Protein AF-A0A5C5RD48-F1 (afdb_monomer_lite)

Sequence (196 aa):
TRLTTNFANLARGESRQENLRNTLNMINNRFNSLANWDNPKGDRYTVEVEIISVDIDIKGDGRQFPMIEILQTIIIDHKTGKRIEGIVGNNFSSYVRDYDFSVLLLNHNRDRAEFSLPDQFGELHGKLFQYFLQSDLYRQNFSKAPVICLSVAGSRTYTRTDNEHPILGVEYQQGERSLTDQYFAKMGLEVRYFMP

pLDDT: mean 90.84, std 9.61, range [38.81, 97.94]

Radius of gyration: 19.31 Å; chains: 1; bounding box: 43×48×48 Å

Secondary structure (DSSP, 8-state):
-----HHHHHT-STTHHHHHHHHHHHHHHHHHHHS-TT-TTS-SEEEEEEEEEEEEESSSSS-EEEEEEEEEEEEEETTTTEEEEEEEEEEEEEHHHHHIIIIIHHHHHTT-SS--PPTTTTHHHHHHHHHHHHSHHHHHH-SS----------S---EEEEEEETTTEEEEE-SSPPHHHHHHHTTT----EEE-

Foldseek 3Di:
DQPAFPLVVCCDDPCSVVSVVVVQVVVQQVVLVLVPPPRVPSRQKGKDKDKDWDWDDPPPPPDTDTAKIKIWIWIQGNVVRDIHTGAIHERIDGPLVCCLPVPVLCVVCVPPPDRDHDPCRLLVSLVVLLCCCVDPVNVVPDPDDHDYDDDDDDPFDWAWDPDADSRQGTKTDGDDADPVQVNVVSNVDDDIDGHD

InterPro domains:
  IPR015004 MesX [PF08908] (1-196)

Organism: NCBI:txid2591848

Structure (mmCIF, N/CA/C/O backbone):
data_AF-A0A5C5RD48-F1
#
_entry.id   AF-A0A5C5RD48-F1
#
loop_
_atom_site.group_PDB
_atom_site.id
_atom_site.type_symbol
_atom_site.label_atom_id
_atom_site.label_alt_id
_atom_site.label_comp_id
_atom_site.label_asym_id
_atom_site.label_entity_id
_atom_site.label_seq_id
_atom_site.pdbx_PDB_ins_code
_atom_site.Cartn_x
_atom_site.Cartn_y
_atom_site.Cartn_z
_atom_site.occupancy
_atom_site.B_iso_or_equiv
_atom_site.auth_seq_id
_atom_site.auth_comp_id
_atom_site.auth_asym_id
_atom_site.auth_atom_id
_atom_site.pdbx_PDB_model_num
ATOM 1 N N . THR A 1 1 ? 19.409 -5.628 -0.128 1.00 38.81 1 THR A N 1
ATOM 2 C CA . THR A 1 1 ? 18.813 -5.183 1.152 1.00 38.81 1 THR A CA 1
ATOM 3 C C . THR A 1 1 ? 17.542 -4.413 0.840 1.00 38.81 1 THR A C 1
ATOM 5 O O . THR A 1 1 ? 17.641 -3.486 0.050 1.00 38.81 1 THR A O 1
ATOM 8 N N . ARG A 1 2 ? 16.361 -4.803 1.361 1.00 48.25 2 ARG A N 1
ATOM 9 C CA . ARG A 1 2 ? 15.081 -4.088 1.122 1.00 48.25 2 ARG A CA 1
ATOM 10 C C . ARG A 1 2 ? 15.190 -2.666 1.682 1.00 48.25 2 ARG A C 1
ATOM 12 O O . ARG A 1 2 ? 15.211 -2.508 2.896 1.00 48.25 2 ARG A O 1
ATOM 19 N N . LEU A 1 3 ? 15.357 -1.644 0.850 1.00 44.41 3 LEU A N 1
ATOM 20 C CA . LEU A 1 3 ? 15.573 -0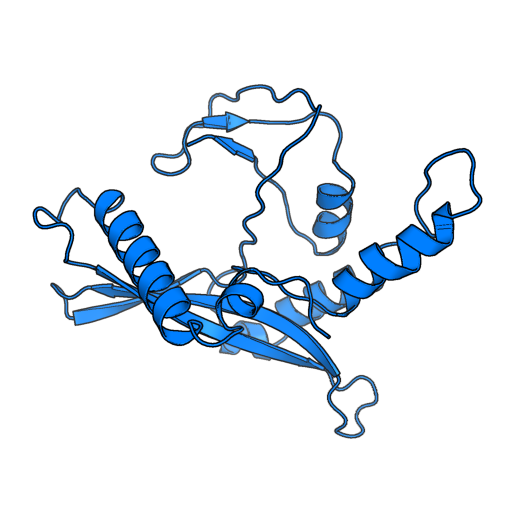.259 1.306 1.00 44.41 3 LEU A CA 1
ATOM 21 C C . LEU A 1 3 ? 14.262 0.540 1.462 1.00 44.41 3 LEU A C 1
ATOM 23 O O . LEU A 1 3 ? 14.283 1.621 2.043 1.00 44.41 3 LEU A O 1
ATOM 27 N N . THR A 1 4 ? 13.128 0.015 0.991 1.00 39.91 4 THR A N 1
ATOM 28 C CA . THR A 1 4 ? 12.022 0.850 0.483 1.00 39.91 4 THR A CA 1
ATOM 29 C C . THR A 1 4 ? 10.655 0.669 1.151 1.00 39.91 4 THR A C 1
ATOM 31 O O . THR A 1 4 ? 9.678 1.215 0.641 1.00 39.91 4 THR A O 1
ATOM 34 N N . THR A 1 5 ? 10.538 0.004 2.306 1.00 51.44 5 THR A N 1
ATOM 35 C CA . THR A 1 5 ? 9.286 0.052 3.091 1.00 51.44 5 THR A CA 1
ATOM 36 C C . THR A 1 5 ? 9.435 0.825 4.392 1.00 51.44 5 THR A C 1
ATOM 38 O O . THR A 1 5 ? 10.329 0.571 5.199 1.00 51.44 5 THR A O 1
ATOM 41 N N . ASN A 1 6 ? 8.512 1.764 4.619 1.00 61.16 6 ASN A N 1
ATOM 42 C CA . ASN A 1 6 ? 8.526 2.664 5.773 1.00 61.16 6 ASN A CA 1
ATOM 43 C C . ASN A 1 6 ? 8.518 1.885 7.099 1.00 61.16 6 ASN A C 1
ATOM 45 O O . ASN A 1 6 ? 9.311 2.192 7.986 1.00 61.16 6 ASN A O 1
ATOM 49 N N . PHE A 1 7 ? 7.731 0.807 7.210 1.00 70.38 7 PHE A N 1
ATOM 50 C CA . PHE A 1 7 ? 7.770 -0.063 8.398 1.00 70.38 7 PHE A CA 1
ATOM 51 C C . PHE A 1 7 ? 9.083 -0.837 8.555 1.00 70.38 7 PHE A C 1
ATOM 53 O O . PHE A 1 7 ? 9.569 -0.979 9.675 1.00 70.38 7 PHE A O 1
ATOM 60 N N . ALA A 1 8 ? 9.694 -1.309 7.463 1.00 68.06 8 ALA A N 1
ATOM 61 C CA . ALA A 1 8 ? 10.978 -2.004 7.552 1.00 68.06 8 ALA A CA 1
ATOM 62 C C . ALA A 1 8 ? 12.103 -1.063 8.004 1.00 68.06 8 ALA A C 1
ATOM 64 O O . ALA A 1 8 ? 13.034 -1.506 8.674 1.00 68.06 8 ALA A O 1
ATOM 65 N N . ASN A 1 9 ? 12.007 0.232 7.683 1.00 70.81 9 ASN A N 1
ATOM 66 C CA . ASN A 1 9 ? 12.922 1.250 8.195 1.00 70.81 9 ASN A CA 1
ATOM 67 C C . ASN A 1 9 ? 12.688 1.537 9.688 1.00 70.81 9 ASN A C 1
ATOM 69 O O . ASN A 1 9 ? 13.658 1.633 10.436 1.00 70.81 9 ASN A O 1
ATOM 73 N N . LEU A 1 10 ? 11.429 1.583 10.144 1.00 76.25 10 LEU A N 1
ATOM 74 C CA . LEU A 1 10 ? 11.088 1.741 11.568 1.00 76.25 10 LEU A CA 1
ATOM 75 C C . LEU A 1 10 ? 11.595 0.577 12.435 1.00 76.25 10 LEU A C 1
ATOM 77 O O . LEU A 1 10 ? 11.931 0.774 13.601 1.00 76.25 10 LEU A O 1
ATOM 81 N N . ALA A 1 11 ? 11.694 -0.621 11.856 1.00 76.00 11 ALA A N 1
ATOM 82 C CA . ALA A 1 11 ? 12.140 -1.835 12.532 1.00 76.00 11 ALA A CA 1
ATOM 83 C C . ALA A 1 11 ? 13.678 -1.997 12.621 1.00 76.00 11 ALA A C 1
ATOM 85 O O . ALA A 1 11 ? 14.161 -3.071 12.990 1.00 76.00 11 ALA A O 1
ATOM 86 N N . ARG A 1 12 ? 14.466 -0.960 12.300 1.00 79.94 12 ARG A N 1
ATOM 87 C CA . ARG A 1 12 ? 15.942 -0.989 12.343 1.00 79.94 12 ARG A CA 1
ATOM 88 C C . ARG A 1 12 ? 16.521 -0.262 13.553 1.00 79.94 12 ARG A C 1
ATOM 90 O O . ARG A 1 12 ? 15.895 0.615 14.136 1.00 79.94 12 ARG A O 1
ATOM 97 N N . GLY A 1 13 ? 17.763 -0.614 13.884 1.00 87.19 13 GLY A N 1
ATOM 98 C CA . GLY A 1 13 ? 18.527 0.019 14.959 1.00 87.19 13 GLY A CA 1
ATOM 99 C C . GLY A 1 13 ? 18.153 -0.477 16.356 1.00 87.19 13 GLY A C 1
ATOM 100 O O . GLY A 1 13 ? 17.402 -1.446 16.521 1.00 87.19 13 GLY A O 1
ATOM 101 N N . GLU A 1 14 ? 18.727 0.177 17.363 1.00 89.81 14 GLU A N 1
ATOM 102 C CA . GLU A 1 14 ? 18.539 -0.156 18.781 1.00 89.81 14 GLU A CA 1
ATOM 103 C C . GLU A 1 14 ? 17.131 0.224 19.271 1.00 89.81 14 GLU A C 1
ATOM 105 O O . GLU A 1 14 ? 16.492 -0.564 19.963 1.00 89.81 14 GLU A O 1
ATOM 110 N N . SER A 1 15 ? 16.576 1.348 18.799 1.00 90.44 15 SER A N 1
ATOM 111 C CA . SER A 1 15 ? 15.235 1.841 19.170 1.00 90.44 15 SER A CA 1
ATOM 112 C C . SER A 1 15 ? 14.072 1.215 18.383 1.00 90.44 15 SER A C 1
ATOM 114 O O . SER A 1 15 ? 12.936 1.677 18.484 1.00 90.44 15 SER A O 1
ATOM 116 N N . ARG A 1 16 ? 14.309 0.156 17.596 1.00 91.44 16 ARG A N 1
ATOM 117 C CA . ARG A 1 16 ? 13.302 -0.445 16.695 1.00 91.44 16 ARG A CA 1
ATOM 118 C C . ARG A 1 16 ? 11.970 -0.789 17.369 1.00 91.44 16 ARG A C 1
ATOM 120 O O . ARG A 1 16 ? 10.908 -0.574 16.796 1.00 91.44 16 ARG A O 1
ATOM 127 N N . GLN A 1 17 ? 12.014 -1.317 18.591 1.00 91.25 17 GLN A N 1
ATOM 128 C CA . GLN A 1 17 ? 10.808 -1.726 19.313 1.00 91.25 17 GLN A CA 1
ATOM 129 C C . GLN A 1 17 ? 9.977 -0.519 19.754 1.00 91.25 17 GLN A C 1
ATOM 131 O O . GLN A 1 17 ? 8.751 -0.543 19.656 1.00 91.25 17 GLN A O 1
ATOM 136 N N . GLU A 1 18 ? 10.640 0.535 20.224 1.00 93.25 18 GLU A N 1
ATOM 137 C CA . GLU A 1 18 ? 9.994 1.784 20.615 1.00 93.25 18 GLU A CA 1
ATOM 138 C C . GLU A 1 18 ? 9.400 2.500 19.396 1.00 93.25 18 GLU A C 1
ATOM 140 O O . GLU A 1 18 ? 8.233 2.881 19.424 1.00 93.25 18 GLU A O 1
ATOM 145 N N . ASN A 1 19 ? 10.140 2.566 18.285 1.00 91.25 19 ASN A N 1
ATOM 146 C CA . ASN A 1 19 ? 9.659 3.134 17.023 1.00 91.25 19 ASN A CA 1
ATOM 147 C C . ASN A 1 19 ? 8.377 2.448 16.532 1.00 91.25 19 ASN A C 1
ATOM 149 O O . ASN A 1 19 ? 7.413 3.118 16.149 1.00 91.25 19 ASN A O 1
ATOM 153 N N . LEU A 1 20 ? 8.343 1.112 16.572 1.00 90.69 20 LEU A N 1
ATOM 154 C CA . LEU A 1 20 ? 7.159 0.341 16.194 1.00 90.69 20 LEU A CA 1
ATOM 155 C C . LEU A 1 20 ? 5.986 0.598 17.148 1.00 90.69 20 LEU A C 1
ATOM 157 O O . LEU A 1 20 ? 4.882 0.868 16.678 1.00 90.69 20 LEU A O 1
ATOM 161 N N . ARG A 1 21 ? 6.212 0.588 18.469 1.00 92.88 21 ARG A N 1
ATOM 162 C CA . ARG A 1 21 ? 5.167 0.898 19.465 1.00 92.88 21 ARG A CA 1
ATOM 163 C C . ARG A 1 21 ? 4.586 2.294 19.267 1.00 92.88 21 ARG A C 1
ATOM 165 O O . ARG A 1 21 ? 3.368 2.445 19.233 1.00 92.88 21 ARG A O 1
ATOM 172 N N . ASN A 1 22 ? 5.440 3.294 19.078 1.00 94.06 22 ASN A N 1
ATOM 173 C CA . ASN A 1 22 ? 5.022 4.675 18.852 1.00 94.06 22 ASN A CA 1
ATOM 174 C C . ASN A 1 22 ? 4.210 4.808 17.560 1.00 94.06 22 ASN A C 1
ATOM 176 O O . ASN A 1 22 ? 3.178 5.475 17.549 1.00 94.06 22 ASN A O 1
ATOM 180 N N . THR A 1 23 ? 4.621 4.118 16.495 1.00 92.44 23 THR A N 1
ATOM 181 C CA . THR A 1 23 ? 3.894 4.114 15.217 1.00 92.44 23 THR A CA 1
ATOM 182 C C . THR A 1 23 ? 2.515 3.468 15.353 1.00 92.44 23 THR A C 1
ATOM 184 O O . THR A 1 23 ? 1.527 4.039 14.899 1.00 92.44 23 THR A O 1
ATOM 187 N N . LEU A 1 24 ? 2.416 2.311 16.015 1.00 93.62 24 LEU A N 1
ATOM 188 C CA . LEU A 1 24 ? 1.131 1.643 16.250 1.00 93.62 24 LEU A CA 1
ATOM 189 C C . LEU A 1 24 ? 0.210 2.485 17.145 1.00 93.62 24 LEU A C 1
ATOM 191 O O . LEU A 1 24 ? -0.974 2.624 16.847 1.00 93.62 24 LEU A O 1
ATOM 195 N N . ASN A 1 25 ? 0.753 3.128 18.183 1.00 95.69 25 ASN A N 1
ATOM 196 C CA . ASN A 1 25 ? 0.000 4.065 19.020 1.00 95.69 25 ASN A CA 1
ATOM 197 C C . ASN A 1 25 ? -0.502 5.271 18.216 1.00 95.69 25 ASN A C 1
ATOM 199 O O . ASN A 1 25 ? -1.657 5.661 18.356 1.00 95.69 25 ASN A O 1
ATOM 203 N N . MET A 1 26 ? 0.328 5.837 17.337 1.00 95.75 26 MET A N 1
ATOM 204 C CA . MET A 1 26 ? -0.079 6.923 16.445 1.00 95.75 26 MET A CA 1
ATOM 205 C C . MET A 1 26 ? -1.230 6.494 15.524 1.00 95.75 26 MET A C 1
ATOM 207 O O . MET A 1 26 ? -2.190 7.248 15.365 1.00 95.75 26 MET A O 1
ATOM 211 N N . ILE A 1 27 ? -1.166 5.286 14.953 1.00 95.12 27 ILE A N 1
ATOM 212 C CA . ILE A 1 27 ? -2.240 4.728 14.116 1.00 95.12 27 ILE A CA 1
ATOM 213 C C . ILE A 1 27 ? -3.529 4.573 14.932 1.00 95.12 27 ILE A C 1
ATOM 215 O O . ILE A 1 27 ? -4.577 5.044 14.490 1.00 95.12 27 ILE A O 1
ATOM 219 N N . ASN A 1 28 ? -3.454 3.989 16.132 1.00 96.44 28 ASN A N 1
ATOM 220 C CA . ASN A 1 28 ? -4.604 3.841 17.029 1.00 96.44 28 ASN A CA 1
ATOM 221 C C . ASN A 1 28 ? -5.237 5.194 17.357 1.00 96.44 28 ASN A C 1
ATOM 223 O O . ASN A 1 28 ? -6.442 5.374 17.181 1.00 96.44 28 ASN A O 1
ATOM 227 N N . ASN A 1 29 ? -4.427 6.165 17.776 1.00 96.94 29 ASN A N 1
ATOM 228 C CA . ASN A 1 29 ? -4.899 7.499 18.135 1.00 96.94 29 ASN A CA 1
ATOM 229 C C . ASN A 1 29 ? -5.564 8.190 16.940 1.00 96.94 29 ASN A C 1
ATOM 231 O O . ASN A 1 29 ? -6.651 8.754 17.071 1.00 96.94 29 ASN A O 1
ATOM 235 N N . ARG A 1 30 ? -4.949 8.111 15.750 1.00 95.62 30 ARG A N 1
ATOM 236 C CA . ARG A 1 30 ? -5.515 8.713 14.539 1.00 95.62 30 ARG A CA 1
ATOM 237 C C . ARG A 1 30 ? -6.824 8.042 14.136 1.00 95.62 30 ARG A C 1
ATOM 239 O O . ARG A 1 30 ? -7.773 8.750 13.818 1.00 95.62 30 ARG A O 1
ATOM 246 N N . PHE A 1 31 ? -6.899 6.713 14.179 1.00 96.00 31 PHE A N 1
ATOM 247 C CA . PHE A 1 31 ? -8.123 5.982 13.855 1.00 96.00 31 PHE A CA 1
ATOM 248 C C . PHE A 1 31 ? -9.268 6.360 14.801 1.00 96.00 31 PHE A C 1
ATOM 250 O O . PHE A 1 31 ? -10.351 6.711 14.342 1.00 96.00 31 PHE A O 1
ATOM 257 N N . ASN A 1 32 ? -9.018 6.369 16.112 1.00 97.25 32 ASN A N 1
ATOM 258 C CA . ASN A 1 32 ? -10.027 6.741 17.104 1.00 97.25 32 ASN A CA 1
ATOM 259 C C . ASN A 1 32 ? -10.482 8.201 16.968 1.00 97.25 32 ASN A C 1
ATOM 261 O O . ASN A 1 32 ? -11.667 8.482 17.127 1.00 97.25 32 ASN A O 1
ATOM 265 N N . SER A 1 33 ? -9.569 9.118 16.629 1.00 95.81 33 SER A N 1
ATOM 266 C CA . SER A 1 33 ? -9.906 10.522 16.363 1.0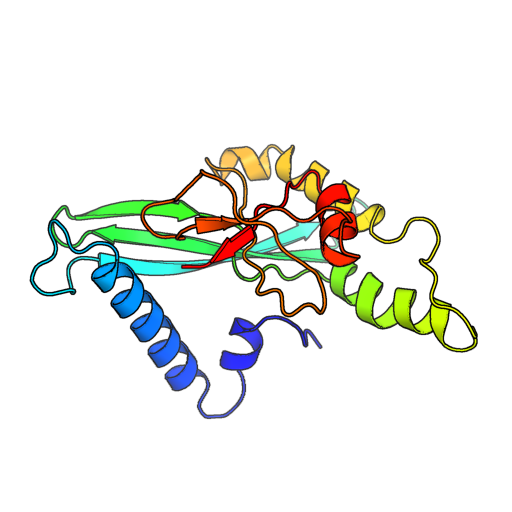0 95.81 33 SER A CA 1
ATOM 267 C C . SER A 1 33 ? -10.832 10.693 15.153 1.00 95.81 33 SER A C 1
ATOM 269 O O . SER A 1 33 ? -11.657 11.609 15.152 1.00 95.81 33 SER A O 1
ATOM 271 N N . LEU A 1 34 ? -10.692 9.841 14.132 1.00 95.12 34 LEU A N 1
ATOM 272 C CA . LEU A 1 34 ? -11.543 9.848 12.940 1.00 95.12 34 LEU A CA 1
ATOM 273 C C . LEU A 1 34 ? -12.889 9.149 13.198 1.00 95.12 34 LEU A C 1
ATOM 275 O O . LEU A 1 34 ? -13.929 9.644 12.776 1.00 95.12 34 LEU A O 1
ATOM 279 N N . ALA A 1 35 ? -12.890 8.036 13.934 1.00 94.44 35 ALA A N 1
ATOM 280 C CA . ALA A 1 35 ? -14.087 7.293 14.327 1.00 94.44 35 ALA A CA 1
ATOM 281 C C . ALA A 1 35 ? -14.664 7.818 15.657 1.00 94.44 35 ALA A C 1
ATOM 283 O O . ALA A 1 35 ? -14.712 7.094 16.651 1.00 94.44 35 ALA A O 1
ATOM 284 N N . ASN A 1 36 ? -15.054 9.096 15.690 1.00 92.12 36 ASN A N 1
ATOM 285 C CA . ASN A 1 36 ? -15.398 9.808 16.930 1.00 92.12 36 ASN A CA 1
ATOM 286 C C . ASN A 1 36 ? -16.889 9.765 17.325 1.00 92.12 36 ASN A C 1
ATOM 288 O O . ASN A 1 36 ? -17.207 9.978 18.495 1.00 92.12 36 ASN A O 1
ATOM 292 N N . TRP A 1 37 ? -17.798 9.452 16.394 1.00 92.25 37 TRP A N 1
ATOM 293 C CA . TRP A 1 37 ? -19.254 9.584 16.583 1.00 92.25 37 TRP A CA 1
ATOM 294 C C . TRP A 1 37 ? -19.826 8.717 17.716 1.00 92.25 37 TRP A C 1
ATOM 296 O O . TRP A 1 37 ? -20.871 9.038 18.278 1.00 92.25 37 TRP A O 1
ATOM 306 N N . ASP A 1 38 ? -19.154 7.621 18.070 1.00 92.56 38 ASP A N 1
ATOM 307 C CA . ASP A 1 38 ? -19.538 6.710 19.151 1.00 92.56 38 ASP A CA 1
ATOM 308 C C . ASP A 1 38 ? -18.356 6.318 20.056 1.00 92.56 38 ASP A C 1
ATOM 310 O O . ASP A 1 38 ? -18.349 5.243 20.674 1.00 92.56 38 ASP A O 1
ATOM 314 N N . ASN A 1 39 ? -17.368 7.215 20.139 1.00 95.88 39 ASN A N 1
ATOM 315 C CA . ASN A 1 39 ? -16.080 6.998 20.790 1.00 95.88 39 ASN A CA 1
ATOM 316 C C . ASN A 1 39 ? -15.631 8.224 21.617 1.00 95.88 39 ASN A C 1
ATOM 318 O O . ASN A 1 39 ? -14.610 8.845 21.319 1.00 95.88 39 ASN A O 1
ATOM 322 N N . PRO A 1 40 ? -16.372 8.597 22.677 1.00 94.12 40 PRO A N 1
ATOM 323 C CA . PRO A 1 40 ? -16.128 9.839 23.419 1.00 94.12 40 PRO A CA 1
ATOM 324 C C . PRO A 1 40 ? -14.769 9.891 24.136 1.00 94.12 40 PRO A C 1
ATOM 326 O O . PRO A 1 40 ? -14.282 10.975 24.437 1.00 94.12 40 PRO A O 1
ATOM 329 N N . LYS A 1 41 ? -14.165 8.735 24.431 1.00 95.19 41 LYS A N 1
ATOM 330 C CA . LYS A 1 41 ? -12.861 8.628 25.102 1.00 95.19 41 LYS A CA 1
ATOM 331 C C . LYS A 1 41 ? -11.685 8.481 24.133 1.00 95.19 41 LYS A C 1
ATOM 333 O O . LYS A 1 41 ? -10.542 8.591 24.561 1.00 95.19 41 LYS A O 1
ATOM 338 N N . GLY A 1 42 ? -11.950 8.238 22.848 1.00 95.81 42 GLY A N 1
ATOM 339 C CA . GLY A 1 42 ? -10.906 8.021 21.847 1.00 95.81 42 GLY A CA 1
ATOM 340 C C . GLY A 1 42 ? -10.105 6.726 22.038 1.00 95.81 42 GLY A C 1
ATOM 341 O O . GLY A 1 42 ? -8.993 6.635 21.528 1.00 95.81 42 GLY A O 1
ATOM 342 N N . ASP A 1 43 ? -10.639 5.742 22.762 1.00 95.75 43 ASP A N 1
ATOM 343 C CA . ASP A 1 43 ? -9.953 4.497 23.138 1.00 95.75 43 ASP A CA 1
ATOM 344 C C . ASP A 1 43 ? -10.719 3.222 22.731 1.00 95.75 43 ASP A C 1
ATOM 346 O O . ASP A 1 43 ? -10.292 2.109 23.041 1.00 95.75 43 ASP A O 1
ATOM 350 N N . ARG A 1 44 ? -11.842 3.354 22.012 1.00 97.06 44 ARG A N 1
ATOM 351 C CA . ARG A 1 44 ? -12.702 2.220 21.643 1.00 97.06 44 ARG A CA 1
ATOM 352 C C . ARG A 1 44 ? -12.046 1.226 20.689 1.00 97.06 44 ARG A C 1
ATOM 354 O O . ARG A 1 44 ? -12.364 0.039 20.753 1.00 97.06 44 ARG A O 1
ATOM 361 N N . TYR A 1 45 ? -11.201 1.699 19.780 1.00 97.62 45 TYR A N 1
ATOM 362 C CA . TYR A 1 45 ? -10.682 0.883 18.689 1.00 97.62 45 TYR A CA 1
ATOM 363 C C . TYR A 1 45 ? -9.179 0.633 18.820 1.00 97.62 45 TYR A C 1
ATOM 365 O O . TYR A 1 45 ? -8.408 1.522 19.181 1.00 97.62 45 TYR A O 1
ATOM 373 N N . THR A 1 46 ? -8.739 -0.564 18.447 1.00 97.56 46 THR A N 1
ATOM 374 C CA . THR A 1 46 ? -7.326 -0.859 18.172 1.00 97.56 46 THR A CA 1
ATOM 375 C C . THR A 1 46 ? -7.187 -1.316 16.731 1.00 97.56 46 THR A C 1
ATOM 377 O O . THR A 1 46 ? -7.961 -2.147 16.267 1.00 97.56 46 THR A O 1
ATOM 380 N N . VAL A 1 47 ? -6.212 -0.764 16.019 1.00 97.19 47 VAL A N 1
ATOM 381 C CA . VAL A 1 47 ? -5.844 -1.187 14.672 1.00 97.19 47 VAL A CA 1
ATOM 382 C C . VAL A 1 47 ? -4.647 -2.118 14.787 1.00 97.19 47 VAL A C 1
ATOM 384 O O . VAL A 1 47 ? -3.528 -1.699 15.082 1.00 97.19 47 VAL A O 1
ATOM 387 N N . GLU A 1 48 ? -4.894 -3.396 14.550 1.00 95.75 48 GLU A N 1
ATOM 388 C CA . GLU A 1 48 ? -3.852 -4.390 14.357 1.00 95.75 48 GLU A CA 1
ATOM 389 C C . GLU A 1 48 ? -3.375 -4.381 12.906 1.00 95.75 48 GLU A C 1
ATOM 391 O O . GLU A 1 48 ? -4.102 -4.004 11.981 1.00 95.75 48 GLU A O 1
ATOM 396 N N . VAL A 1 49 ? -2.122 -4.782 12.720 1.00 93.50 49 VAL A N 1
ATOM 397 C CA . VAL A 1 49 ? -1.445 -4.786 11.429 1.00 93.50 49 VAL A CA 1
ATOM 398 C C . VAL A 1 49 ? -0.746 -6.127 11.266 1.00 93.50 49 VAL A C 1
ATOM 400 O O . VAL A 1 49 ? 0.118 -6.476 12.069 1.00 93.50 49 VAL A O 1
ATOM 403 N N . GLU A 1 50 ? -1.096 -6.850 10.211 1.00 92.69 50 GLU A N 1
ATOM 404 C CA . GLU A 1 50 ? -0.478 -8.120 9.842 1.00 92.69 50 GLU A CA 1
ATOM 405 C C . GLU A 1 50 ? 0.375 -7.937 8.585 1.00 92.69 50 GLU A C 1
ATOM 407 O O . GLU A 1 50 ? -0.016 -7.236 7.648 1.00 92.69 50 GLU A O 1
ATOM 412 N N . ILE A 1 51 ? 1.563 -8.545 8.579 1.00 91.94 51 ILE A N 1
ATOM 413 C CA . ILE A 1 51 ? 2.429 -8.588 7.399 1.00 91.94 51 ILE A CA 1
ATOM 414 C C . ILE A 1 51 ? 2.021 -9.800 6.574 1.00 91.94 51 ILE A C 1
ATOM 416 O O . ILE A 1 51 ? 2.130 -10.934 7.033 1.00 91.94 51 ILE A O 1
ATOM 420 N N . ILE A 1 52 ? 1.598 -9.544 5.344 1.00 92.81 52 ILE A N 1
ATOM 421 C CA . ILE A 1 52 ? 1.309 -10.563 4.347 1.00 92.81 52 ILE A CA 1
ATOM 422 C C . ILE A 1 52 ? 2.494 -10.625 3.393 1.00 92.81 52 ILE A C 1
ATOM 424 O O . ILE A 1 52 ? 2.786 -9.651 2.694 1.00 92.81 52 ILE A O 1
ATOM 428 N N . SER A 1 53 ? 3.153 -11.778 3.351 1.00 93.00 53 SER A N 1
ATOM 429 C CA . SER A 1 53 ? 4.226 -12.078 2.405 1.00 93.00 53 SER A CA 1
ATOM 430 C C . SER A 1 53 ? 3.698 -13.024 1.336 1.00 93.00 53 SER A C 1
ATOM 432 O O . SER A 1 53 ? 3.078 -14.040 1.646 1.00 93.00 53 SER A O 1
ATOM 434 N N . VAL A 1 54 ? 3.926 -12.674 0.073 1.00 92.19 54 VAL A N 1
ATOM 435 C CA . VAL A 1 54 ? 3.522 -13.490 -1.070 1.00 92.19 54 VAL A CA 1
ATOM 436 C C . VAL A 1 54 ? 4.768 -13.907 -1.820 1.00 92.19 54 VAL A C 1
ATOM 438 O O . VAL A 1 54 ? 5.474 -13.073 -2.399 1.00 92.19 54 VAL A O 1
ATOM 441 N N . ASP A 1 55 ? 4.985 -15.212 -1.843 1.00 92.94 55 ASP A N 1
ATOM 442 C CA . ASP A 1 55 ? 6.067 -15.838 -2.577 1.00 92.94 55 ASP A CA 1
ATOM 443 C C . ASP A 1 55 ? 5.521 -16.527 -3.827 1.00 92.94 55 ASP A C 1
ATOM 445 O O . ASP A 1 55 ? 4.396 -17.031 -3.844 1.00 92.94 55 ASP A O 1
ATOM 449 N N . ILE A 1 56 ? 6.327 -16.553 -4.884 1.00 91.12 56 ILE A N 1
ATOM 450 C CA . ILE A 1 56 ? 6.004 -17.233 -6.136 1.00 91.12 56 ILE A CA 1
ATOM 451 C C . ILE A 1 56 ? 7.056 -18.292 -6.443 1.00 91.12 56 ILE A C 1
ATOM 453 O O . ILE A 1 56 ? 8.257 -18.030 -6.391 1.00 91.12 56 ILE A O 1
ATOM 457 N N . ASP A 1 57 ? 6.601 -19.489 -6.797 1.00 91.81 57 ASP A N 1
ATOM 458 C CA . ASP A 1 57 ? 7.447 -20.501 -7.419 1.00 91.81 57 ASP A CA 1
ATOM 459 C C . ASP A 1 57 ? 7.385 -20.325 -8.939 1.00 91.81 57 ASP A C 1
ATOM 461 O O . ASP A 1 57 ? 6.396 -20.656 -9.591 1.00 91.81 57 ASP A O 1
ATOM 465 N N . ILE A 1 58 ? 8.447 -19.746 -9.496 1.00 85.00 58 ILE A N 1
ATOM 466 C CA . ILE A 1 58 ? 8.517 -19.407 -10.923 1.00 85.00 58 ILE A CA 1
ATOM 467 C C . ILE A 1 58 ? 8.744 -20.661 -11.778 1.00 85.00 58 ILE A C 1
ATOM 469 O O . ILE A 1 58 ? 8.300 -20.712 -12.924 1.00 85.00 58 ILE A O 1
ATOM 473 N N . LYS A 1 59 ? 9.468 -21.657 -11.254 1.00 88.75 59 LYS A N 1
ATOM 474 C CA . LYS A 1 59 ? 9.890 -22.843 -12.018 1.00 88.75 59 LYS A CA 1
ATOM 475 C C . LYS A 1 59 ? 9.012 -24.066 -11.766 1.00 88.75 59 LYS A C 1
ATOM 477 O O . LYS A 1 59 ? 9.102 -25.020 -12.534 1.00 88.75 59 LYS A O 1
ATOM 482 N N . GLY A 1 60 ? 8.198 -24.049 -10.714 1.00 89.25 60 GLY A N 1
ATOM 483 C CA . GLY A 1 60 ? 7.480 -25.224 -10.226 1.00 89.25 60 GLY A CA 1
ATOM 484 C C . GLY A 1 60 ? 8.401 -26.240 -9.544 1.00 89.25 60 GLY A C 1
ATOM 485 O O . GLY A 1 60 ? 8.047 -27.413 -9.459 1.00 89.25 60 GLY A O 1
ATOM 486 N N . ASP A 1 61 ? 9.604 -25.827 -9.125 1.00 93.44 61 ASP A N 1
ATOM 487 C CA . ASP A 1 61 ? 10.613 -26.694 -8.499 1.00 93.44 61 ASP A CA 1
ATOM 488 C C . ASP A 1 61 ? 10.659 -26.555 -6.965 1.00 93.44 61 ASP A C 1
ATOM 490 O O . ASP A 1 61 ? 11.558 -27.086 -6.309 1.00 93.44 61 ASP A O 1
ATOM 494 N N . GLY A 1 62 ? 9.689 -25.843 -6.389 1.00 89.81 62 GLY A N 1
ATOM 495 C CA . GLY A 1 62 ? 9.569 -25.547 -4.966 1.00 89.81 62 GLY A CA 1
ATOM 496 C C . GLY A 1 62 ? 10.426 -24.370 -4.498 1.00 89.81 62 GLY A C 1
ATOM 497 O O . GLY A 1 62 ? 10.352 -24.001 -3.324 1.00 89.81 62 GLY A O 1
ATOM 498 N N . ARG A 1 63 ? 11.246 -23.756 -5.364 1.00 92.31 63 ARG A N 1
ATOM 499 C CA . ARG A 1 63 ? 12.066 -22.599 -4.980 1.00 92.31 63 ARG A CA 1
ATOM 500 C C . ARG A 1 63 ? 11.246 -21.321 -5.045 1.00 92.31 63 ARG A C 1
ATOM 502 O O . ARG A 1 63 ? 10.873 -20.838 -6.110 1.00 92.31 63 ARG A O 1
ATOM 509 N N . GLN A 1 64 ? 11.036 -20.742 -3.874 1.00 91.19 64 GLN A N 1
ATOM 510 C CA . GLN A 1 64 ? 10.236 -19.542 -3.700 1.00 91.19 64 GLN A CA 1
ATOM 511 C C . GLN A 1 64 ? 11.042 -18.269 -3.974 1.00 91.19 64 GLN A C 1
ATOM 513 O O . GLN A 1 64 ? 12.157 -18.086 -3.477 1.00 91.19 64 GLN A O 1
ATOM 518 N N . PHE A 1 65 ? 10.453 -17.372 -4.759 1.00 89.56 65 PHE A N 1
ATOM 519 C CA . PHE A 1 65 ? 10.901 -15.999 -4.938 1.00 89.56 65 PHE A CA 1
ATOM 520 C C . PHE A 1 65 ? 9.950 -15.053 -4.192 1.00 89.56 65 PHE A C 1
ATOM 522 O O . PHE A 1 65 ? 8.750 -15.079 -4.473 1.00 89.56 65 PHE A O 1
ATOM 529 N N . PRO A 1 66 ? 10.448 -14.189 -3.289 1.00 90.50 66 PRO A N 1
ATOM 530 C CA . PRO A 1 66 ? 9.593 -13.248 -2.585 1.00 90.50 66 PRO A CA 1
ATOM 531 C C . PRO A 1 66 ? 9.112 -12.159 -3.538 1.00 90.50 66 PRO A C 1
ATOM 533 O O . PRO A 1 66 ? 9.899 -11.354 -4.036 1.00 90.50 66 PRO A O 1
ATOM 536 N N . MET A 1 67 ? 7.811 -12.136 -3.810 1.00 90.75 67 MET A N 1
ATOM 537 C CA . MET A 1 67 ? 7.232 -11.271 -4.832 1.00 90.75 67 MET A CA 1
ATOM 538 C C . MET A 1 67 ? 6.800 -9.930 -4.241 1.00 90.75 67 MET A C 1
ATOM 540 O O . MET A 1 67 ? 7.332 -8.887 -4.633 1.00 90.75 67 MET A O 1
ATOM 544 N N . ILE A 1 68 ? 5.860 -9.958 -3.292 1.00 91.44 68 ILE A N 1
ATOM 545 C CA . ILE A 1 68 ? 5.316 -8.761 -2.644 1.00 91.44 68 ILE A CA 1
ATOM 546 C C . ILE A 1 68 ? 5.189 -8.952 -1.135 1.00 91.44 68 ILE A C 1
ATOM 548 O O . ILE A 1 68 ? 4.955 -10.056 -0.646 1.00 91.44 68 ILE A O 1
ATOM 552 N N . GLU A 1 69 ? 5.293 -7.844 -0.407 1.00 92.25 69 GLU A N 1
ATOM 553 C CA . GLU A 1 69 ? 4.847 -7.770 0.982 1.00 92.25 69 GLU A CA 1
ATOM 554 C C . GLU A 1 69 ? 3.918 -6.586 1.162 1.00 92.25 69 GLU A C 1
ATOM 556 O O . GLU A 1 69 ? 4.202 -5.478 0.698 1.00 92.25 69 GLU A O 1
ATOM 561 N N . ILE A 1 70 ? 2.813 -6.826 1.849 1.00 91.81 70 ILE A N 1
ATOM 562 C CA . ILE A 1 70 ? 1.774 -5.836 2.101 1.00 91.81 70 ILE A CA 1
ATOM 563 C C . ILE A 1 70 ? 1.299 -5.951 3.538 1.00 91.81 70 ILE A C 1
ATOM 565 O O . ILE A 1 70 ? 1.465 -6.980 4.187 1.00 91.81 70 ILE A O 1
ATOM 569 N N . LEU A 1 71 ? 0.697 -4.883 4.036 1.00 92.69 71 LEU A N 1
ATOM 570 C CA . LEU A 1 71 ? 0.055 -4.875 5.335 1.00 92.69 71 LEU A CA 1
ATOM 571 C C . LEU A 1 71 ? -1.455 -5.039 5.172 1.00 92.69 71 LEU A C 1
ATOM 573 O O . LEU A 1 71 ? -2.080 -4.363 4.344 1.00 92.69 71 LEU A O 1
ATOM 577 N N . GLN A 1 72 ? -2.028 -5.909 5.996 1.00 94.00 72 GLN A N 1
ATOM 578 C CA . GLN A 1 72 ? -3.463 -6.004 6.230 1.00 94.00 72 GLN A CA 1
ATOM 579 C C . GLN A 1 72 ? -3.781 -5.368 7.578 1.00 94.00 72 GLN A C 1
ATOM 581 O O . GLN A 1 72 ? -3.122 -5.652 8.577 1.00 94.00 72 GLN A O 1
ATOM 586 N N . THR A 1 73 ? -4.778 -4.489 7.608 1.00 95.00 73 THR A N 1
ATOM 587 C CA . THR A 1 73 ? -5.277 -3.935 8.869 1.00 95.00 73 THR A CA 1
ATOM 588 C C . THR A 1 73 ? -6.451 -4.741 9.394 1.00 95.00 73 THR A C 1
ATOM 590 O O . THR A 1 73 ? -7.247 -5.285 8.625 1.00 95.00 73 THR A O 1
ATOM 593 N N . ILE A 1 74 ? -6.585 -4.788 10.714 1.00 95.88 74 ILE A N 1
ATOM 594 C CA . ILE A 1 74 ? -7.719 -5.396 11.402 1.00 95.88 74 ILE A CA 1
ATOM 595 C C . ILE A 1 74 ? -8.140 -4.461 12.530 1.00 95.88 74 ILE A C 1
ATOM 597 O O . ILE A 1 74 ? -7.305 -3.968 13.281 1.00 95.88 74 ILE A O 1
ATOM 601 N N . ILE A 1 75 ? -9.436 -4.188 12.640 1.00 97.12 75 ILE A N 1
ATOM 602 C CA . ILE A 1 75 ? -9.976 -3.267 13.640 1.00 97.12 75 ILE A CA 1
ATOM 603 C C . ILE A 1 75 ? -10.607 -4.087 14.761 1.00 97.12 75 ILE A C 1
ATOM 605 O O . ILE A 1 75 ? -11.541 -4.856 14.532 1.00 97.12 75 ILE A O 1
ATOM 609 N N . ILE A 1 76 ? -10.107 -3.906 15.975 1.00 97.94 76 ILE A N 1
ATOM 610 C CA . ILE A 1 76 ? -10.673 -4.466 17.199 1.00 97.94 76 ILE A CA 1
ATOM 611 C C . ILE A 1 76 ? -11.585 -3.415 17.811 1.00 97.94 76 ILE A C 1
ATOM 613 O O . ILE A 1 76 ? -11.124 -2.332 18.169 1.00 97.94 76 ILE A O 1
ATOM 617 N N . ASP A 1 77 ? -12.874 -3.721 17.916 1.00 97.62 77 ASP A N 1
ATOM 618 C CA . ASP A 1 77 ? -13.847 -2.892 18.625 1.00 97.62 77 ASP A CA 1
ATOM 619 C C . ASP A 1 77 ? -14.012 -3.409 20.056 1.00 97.62 77 ASP A C 1
ATOM 621 O O . ASP A 1 77 ? -14.712 -4.397 20.295 1.00 97.62 77 ASP A O 1
ATOM 625 N N . HIS A 1 78 ? -13.410 -2.713 21.021 1.00 96.88 78 HIS A N 1
ATOM 626 C CA . HIS A 1 78 ? -13.436 -3.104 22.436 1.00 96.88 78 HIS A CA 1
ATOM 627 C C . HIS A 1 78 ? -14.824 -3.010 23.068 1.00 96.88 78 HIS A C 1
ATOM 629 O O . HIS A 1 78 ? -15.084 -3.649 24.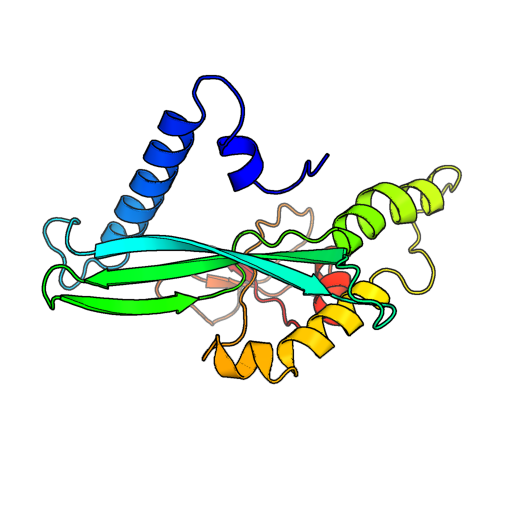084 1.00 96.88 78 HIS A O 1
ATOM 635 N N . LYS A 1 79 ? -15.746 -2.246 22.471 1.00 96.00 79 LYS A N 1
ATOM 636 C CA . LYS A 1 79 ? -17.115 -2.114 22.983 1.00 96.00 79 LYS A CA 1
ATOM 637 C C . LYS A 1 79 ? -17.980 -3.311 22.607 1.00 96.00 79 LYS A C 1
ATOM 639 O O . LYS A 1 79 ? -18.833 -3.716 23.390 1.00 96.00 79 LYS A O 1
ATOM 644 N N . THR A 1 80 ? -17.805 -3.839 21.396 1.00 96.50 80 THR A N 1
ATOM 645 C CA . THR A 1 80 ? -18.619 -4.954 20.883 1.00 96.50 80 THR A CA 1
ATOM 646 C C . THR A 1 80 ? -17.892 -6.296 20.900 1.00 96.50 80 THR A C 1
ATOM 648 O O . THR A 1 80 ? -18.523 -7.324 20.666 1.00 96.50 80 THR A O 1
ATOM 651 N N . GLY A 1 81 ? -16.582 -6.302 21.165 1.00 96.25 81 GLY A N 1
ATOM 652 C CA . GLY A 1 81 ? -15.727 -7.489 21.113 1.00 96.25 81 GLY A CA 1
ATOM 653 C C . GLY A 1 81 ? -15.479 -8.007 19.693 1.00 96.25 81 GLY A C 1
ATOM 654 O O . GLY A 1 81 ? -15.012 -9.132 19.525 1.00 96.25 81 GLY A O 1
ATOM 655 N N . LYS A 1 82 ? -15.821 -7.230 18.658 1.00 97.50 82 LYS A N 1
ATOM 656 C CA . LYS A 1 82 ? -15.712 -7.661 17.260 1.00 97.50 82 LYS A CA 1
ATOM 657 C C . LYS A 1 82 ? -14.312 -7.416 16.702 1.00 97.50 82 LYS A C 1
ATOM 659 O O . LYS A 1 82 ? -13.719 -6.362 16.923 1.00 97.50 82 LYS A O 1
ATOM 664 N N . ARG A 1 83 ? -13.846 -8.371 15.894 1.00 97.00 83 ARG A N 1
ATOM 665 C CA . ARG A 1 83 ? -12.683 -8.249 15.005 1.00 97.00 83 ARG A CA 1
ATOM 666 C C . ARG A 1 83 ? -13.199 -7.981 13.593 1.00 97.00 83 ARG A C 1
ATOM 668 O O . ARG A 1 83 ? -13.917 -8.806 13.035 1.00 97.00 83 ARG A O 1
ATOM 675 N N . ILE A 1 84 ? -12.893 -6.811 13.049 1.00 95.38 84 ILE A N 1
ATOM 676 C CA . ILE A 1 84 ? -13.403 -6.337 11.761 1.00 95.38 84 ILE A CA 1
ATOM 677 C C . ILE A 1 84 ? -12.249 -6.337 10.764 1.00 95.38 84 ILE A C 1
ATOM 679 O O . ILE A 1 84 ? -11.229 -5.685 10.987 1.00 95.38 84 ILE A O 1
ATOM 683 N N . GLU A 1 85 ? -12.413 -7.055 9.655 1.00 93.56 85 GLU A N 1
ATOM 684 C CA . GLU A 1 85 ? -11.419 -7.082 8.583 1.00 93.56 85 GLU A CA 1
ATOM 685 C C . GLU A 1 85 ? -11.265 -5.679 7.975 1.00 93.56 85 GLU A C 1
ATOM 687 O O . GLU A 1 85 ? -12.236 -5.078 7.494 1.00 93.56 85 GLU A O 1
ATOM 692 N N . GLY A 1 86 ? -10.046 -5.142 8.018 1.00 91.69 86 GLY A N 1
ATOM 693 C CA . GLY A 1 86 ? -9.692 -3.849 7.447 1.00 91.69 86 GLY A CA 1
ATOM 694 C C . GLY A 1 86 ? -9.417 -3.941 5.949 1.00 91.69 86 GLY A C 1
ATOM 695 O O . GLY A 1 86 ? -10.120 -4.644 5.223 1.00 91.69 86 GLY A O 1
ATOM 696 N N . ILE A 1 87 ? -8.444 -3.168 5.468 1.00 90.31 87 ILE A N 1
ATOM 697 C CA . ILE A 1 87 ? -8.039 -3.138 4.057 1.00 90.31 87 ILE A CA 1
ATOM 698 C C . ILE A 1 87 ? -6.628 -3.720 3.937 1.00 90.31 87 ILE A C 1
ATOM 700 O O . ILE A 1 87 ? -5.755 -3.443 4.764 1.00 90.31 87 ILE A O 1
ATOM 704 N N . VAL A 1 88 ? -6.412 -4.511 2.889 1.00 93.06 88 VAL A N 1
ATOM 705 C CA . VAL A 1 88 ? -5.110 -5.068 2.510 1.00 93.06 88 VAL A CA 1
ATOM 706 C C . VAL A 1 88 ? -4.430 -4.188 1.454 1.00 93.06 88 VAL A C 1
ATOM 708 O O . VAL A 1 88 ? -5.103 -3.498 0.694 1.00 93.06 88 VAL A O 1
ATOM 711 N N . GLY A 1 89 ? -3.097 -4.194 1.391 1.00 89.62 89 GLY A N 1
ATOM 712 C CA . GLY A 1 89 ? -2.326 -3.464 0.367 1.00 89.62 89 GLY A CA 1
ATOM 713 C C . GLY A 1 89 ? -1.543 -2.258 0.891 1.00 89.62 89 GLY A C 1
ATOM 714 O O . GLY A 1 89 ? -0.761 -1.658 0.152 1.00 89.62 89 GLY A O 1
ATOM 715 N N . ASN A 1 90 ? -1.683 -1.934 2.178 1.00 86.56 90 ASN A N 1
ATOM 716 C CA . ASN A 1 90 ? -0.920 -0.864 2.813 1.00 86.56 90 ASN A CA 1
ATOM 717 C C . ASN A 1 90 ? 0.586 -1.179 2.801 1.00 86.56 90 ASN A C 1
ATOM 719 O O . ASN A 1 90 ? 0.983 -2.337 2.907 1.00 86.56 90 ASN A O 1
ATOM 723 N N . ASN A 1 91 ? 1.431 -0.143 2.715 1.00 85.62 91 ASN A N 1
ATOM 724 C CA . ASN A 1 91 ? 2.899 -0.266 2.733 1.00 85.62 91 ASN A CA 1
ATOM 725 C C . ASN A 1 91 ? 3.437 -1.313 1.728 1.00 85.62 91 ASN A C 1
ATOM 727 O O . ASN A 1 91 ? 4.194 -2.217 2.079 1.00 85.62 91 ASN A O 1
ATOM 731 N N . PHE A 1 92 ? 3.012 -1.166 0.473 1.00 89.50 92 PHE A N 1
ATOM 732 C CA . PHE A 1 92 ? 3.308 -2.078 -0.626 1.00 89.50 92 PHE A CA 1
ATOM 733 C C . PHE A 1 92 ? 4.812 -2.168 -0.954 1.00 89.50 92 PHE A C 1
ATOM 735 O O . PHE A 1 92 ? 5.421 -1.227 -1.478 1.00 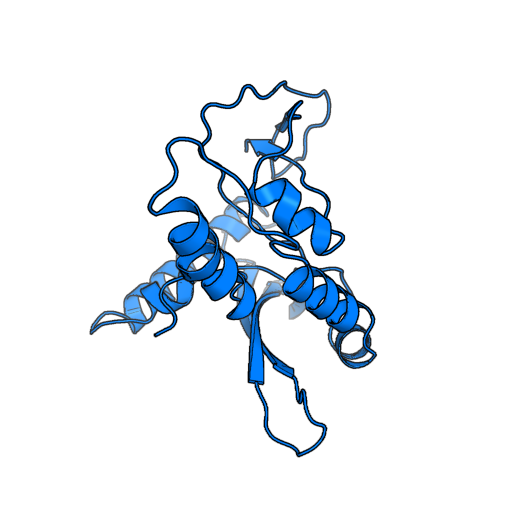89.50 92 PHE A O 1
ATOM 742 N N . SER A 1 93 ? 5.399 -3.331 -0.676 1.00 88.44 93 SER A N 1
ATOM 743 C CA . SER A 1 93 ? 6.770 -3.727 -1.011 1.00 88.44 93 SER A CA 1
ATOM 744 C C . SER A 1 93 ? 6.775 -4.673 -2.204 1.00 88.44 93 SER A C 1
ATOM 746 O O . SER A 1 93 ? 5.962 -5.593 -2.252 1.00 88.44 93 SER A O 1
ATOM 748 N N . SER A 1 94 ? 7.714 -4.508 -3.136 1.00 91.19 94 SER A N 1
ATOM 749 C CA . SER A 1 94 ? 7.880 -5.443 -4.252 1.00 91.19 94 SER A CA 1
ATOM 750 C C . SER A 1 94 ? 9.309 -5.423 -4.777 1.00 91.19 94 SER A C 1
ATOM 752 O O . SER A 1 94 ? 9.828 -4.362 -5.127 1.00 91.19 94 SER A O 1
ATOM 754 N N . TYR A 1 95 ? 9.922 -6.604 -4.892 1.00 88.75 95 TYR A N 1
ATOM 755 C CA . TYR A 1 95 ? 11.270 -6.740 -5.455 1.00 88.75 95 TYR A CA 1
ATOM 756 C C . TYR A 1 95 ? 11.317 -6.349 -6.928 1.00 88.75 95 TYR A C 1
ATOM 758 O O . TYR A 1 95 ? 12.287 -5.740 -7.373 1.00 88.75 95 TYR A O 1
ATOM 766 N N . VAL A 1 96 ? 10.263 -6.681 -7.678 1.00 93.38 96 VAL A N 1
ATOM 767 C CA . VAL A 1 96 ? 10.174 -6.338 -9.100 1.00 93.38 96 VAL A CA 1
ATOM 768 C C . VAL A 1 96 ? 10.030 -4.825 -9.259 1.00 93.38 96 VAL A C 1
ATOM 770 O O . VAL A 1 96 ? 10.715 -4.237 -10.089 1.00 93.38 96 VAL A O 1
ATOM 773 N N . ARG A 1 97 ? 9.236 -4.167 -8.397 1.00 93.75 97 ARG A N 1
ATOM 774 C CA . ARG A 1 97 ? 9.142 -2.697 -8.381 1.00 93.75 97 ARG A CA 1
ATOM 775 C C . ARG A 1 97 ? 10.478 -2.043 -8.072 1.00 93.75 97 ARG A C 1
ATOM 777 O O . ARG A 1 97 ? 10.876 -1.109 -8.763 1.00 93.75 97 ARG A O 1
ATOM 784 N N . ASP A 1 98 ? 11.151 -2.511 -7.025 1.00 91.88 98 ASP A N 1
ATOM 785 C CA . ASP A 1 98 ? 12.436 -1.950 -6.621 1.00 91.88 98 ASP A CA 1
ATOM 786 C C . ASP A 1 98 ? 13.467 -2.091 -7.746 1.00 91.88 98 ASP A C 1
ATOM 788 O O . ASP A 1 98 ? 14.180 -1.130 -8.034 1.00 91.88 98 ASP A O 1
ATOM 792 N N . TYR A 1 99 ? 13.510 -3.248 -8.415 1.00 93.75 99 TYR A N 1
ATOM 793 C CA . TYR A 1 99 ? 14.366 -3.468 -9.579 1.00 93.75 99 TYR A CA 1
ATOM 794 C C . TYR A 1 99 ? 14.023 -2.519 -10.732 1.00 93.75 99 TYR A C 1
ATOM 796 O O . TYR A 1 99 ? 14.918 -1.844 -11.247 1.00 93.75 99 TYR A O 1
ATOM 804 N N . ASP A 1 100 ? 12.742 -2.428 -11.099 1.00 95.69 100 ASP A N 1
ATOM 805 C CA . ASP A 1 100 ? 12.278 -1.568 -12.185 1.00 95.69 100 ASP A CA 1
ATOM 806 C C . ASP A 1 100 ? 12.742 -0.122 -11.960 1.00 95.69 100 ASP A C 1
ATOM 808 O O . ASP A 1 100 ? 13.428 0.455 -12.803 1.00 95.69 100 ASP A O 1
ATOM 812 N N . PHE A 1 101 ? 12.443 0.462 -10.800 1.00 93.31 101 PHE A N 1
ATOM 813 C CA . PHE A 1 101 ? 12.752 1.871 -10.543 1.00 93.31 101 PHE A CA 1
ATOM 814 C C . PHE A 1 101 ? 14.225 2.133 -10.219 1.00 93.31 101 PHE A C 1
ATOM 816 O O . PHE A 1 101 ? 14.786 3.123 -10.687 1.00 93.31 101 PHE A O 1
ATOM 823 N N . SER A 1 102 ? 14.856 1.280 -9.410 1.00 93.12 102 SER A N 1
ATOM 824 C CA . SER A 1 102 ? 16.187 1.570 -8.852 1.00 93.12 102 SER A CA 1
ATOM 825 C C . SER A 1 102 ? 17.331 1.052 -9.718 1.00 93.12 102 SER A C 1
ATOM 827 O O . SER A 1 102 ? 18.464 1.501 -9.557 1.00 93.12 102 SER A O 1
ATOM 829 N N . VAL A 1 103 ? 17.058 0.106 -10.621 1.00 95.12 103 VAL A N 1
ATOM 830 C CA . VAL A 1 103 ? 18.072 -0.498 -11.494 1.00 95.12 103 VAL A CA 1
ATOM 831 C C . VAL A 1 103 ? 17.732 -0.254 -12.956 1.00 95.12 103 VAL A C 1
ATOM 833 O O . VAL A 1 103 ? 18.508 0.400 -13.648 1.00 95.12 103 VAL A O 1
ATOM 836 N N . LEU A 1 104 ? 16.590 -0.752 -13.437 1.00 95.94 104 LEU A N 1
ATOM 837 C CA . LEU A 1 104 ? 16.272 -0.745 -14.867 1.00 95.94 104 LEU A CA 1
ATOM 838 C C . LEU A 1 104 ? 16.084 0.681 -15.402 1.00 95.94 104 LEU A C 1
ATOM 840 O O . LEU A 1 104 ? 16.756 1.071 -16.355 1.00 95.94 104 LEU A O 1
ATOM 844 N N . LEU A 1 105 ? 15.224 1.477 -14.762 1.00 95.94 105 LEU A N 1
ATOM 845 C CA . LEU A 1 105 ? 14.952 2.859 -15.163 1.00 95.94 105 LEU A CA 1
ATOM 846 C C . LEU A 1 105 ? 16.198 3.743 -15.048 1.00 95.94 105 LEU A C 1
ATOM 848 O O . LEU A 1 105 ? 16.473 4.545 -15.943 1.00 95.94 105 LEU A O 1
ATOM 852 N N . LEU A 1 106 ? 16.953 3.579 -13.958 1.00 94.31 106 LEU A N 1
ATOM 853 C CA . LEU A 1 106 ? 18.180 4.332 -13.712 1.00 94.31 106 LEU A CA 1
ATOM 854 C C . LEU A 1 106 ? 19.248 4.016 -14.765 1.00 94.31 106 LEU A C 1
ATOM 856 O O . LEU A 1 106 ? 19.829 4.931 -15.342 1.00 94.31 106 LEU A O 1
ATOM 860 N N . ASN A 1 107 ? 19.491 2.733 -15.044 1.00 95.69 107 ASN A N 1
ATOM 861 C CA . ASN A 1 107 ? 20.486 2.319 -16.033 1.00 95.69 107 ASN A CA 1
ATOM 862 C C . ASN A 1 107 ? 20.085 2.730 -17.453 1.00 95.69 107 ASN A C 1
ATOM 864 O O . ASN A 1 107 ? 20.944 3.166 -18.212 1.00 95.69 107 ASN A O 1
ATOM 868 N N . HIS A 1 108 ? 18.797 2.646 -17.803 1.00 96.00 108 HIS A N 1
ATOM 869 C CA . HIS A 1 108 ? 18.297 3.062 -19.118 1.00 96.00 108 HIS A CA 1
ATOM 870 C C . HIS A 1 108 ? 18.571 4.539 -19.417 1.00 96.00 108 HIS A C 1
ATOM 872 O O . HIS A 1 108 ? 18.867 4.884 -20.560 1.00 96.00 108 HIS A O 1
ATOM 878 N N . ASN A 1 109 ? 18.498 5.399 -18.398 1.00 96.69 109 ASN A N 1
ATOM 879 C CA . ASN A 1 109 ? 18.643 6.847 -18.544 1.00 96.69 109 ASN A CA 1
ATOM 880 C C . ASN A 1 109 ? 20.048 7.388 -18.218 1.00 96.69 109 ASN A C 1
ATOM 882 O O . ASN A 1 109 ? 20.271 8.577 -18.417 1.00 96.69 109 ASN A O 1
ATOM 886 N N . ARG A 1 110 ? 20.993 6.562 -17.739 1.00 93.75 110 ARG A N 1
ATOM 887 C CA . ARG A 1 110 ? 22.299 7.021 -17.215 1.00 93.75 110 ARG A CA 1
ATOM 888 C C . ARG A 1 110 ? 23.083 7.919 -18.182 1.00 93.75 110 ARG A C 1
ATOM 890 O O . ARG A 1 110 ? 23.644 8.912 -17.738 1.00 93.75 110 ARG A O 1
ATOM 897 N N . ASP A 1 111 ? 23.084 7.584 -19.469 1.00 93.00 111 ASP A N 1
ATOM 898 C CA . ASP A 1 111 ? 23.868 8.286 -20.497 1.00 93.00 111 ASP A CA 1
ATOM 899 C C . ASP A 1 111 ? 22.979 8.958 -21.561 1.00 93.00 111 ASP A C 1
ATOM 901 O O . ASP A 1 111 ? 23.418 9.239 -22.677 1.00 93.00 111 ASP A O 1
ATOM 905 N N . ARG A 1 112 ? 21.698 9.194 -21.244 1.00 95.06 112 ARG A N 1
ATOM 906 C CA . ARG A 1 112 ? 20.741 9.836 -22.157 1.00 95.06 112 ARG A CA 1
ATOM 907 C C . ARG A 1 112 ? 20.553 11.305 -21.796 1.00 95.06 112 ARG A C 1
ATOM 909 O O . ARG A 1 112 ? 20.419 11.650 -20.628 1.00 95.06 112 ARG A O 1
ATOM 916 N N . ALA A 1 113 ? 20.486 12.158 -22.817 1.00 93.38 113 ALA A N 1
ATOM 917 C CA . ALA A 1 113 ? 20.194 13.582 -22.637 1.00 93.38 113 ALA A CA 1
ATOM 918 C C . ALA A 1 113 ? 18.732 13.833 -22.230 1.00 93.38 113 ALA A C 1
ATOM 920 O O . ALA A 1 113 ? 18.444 14.774 -21.494 1.00 93.38 113 ALA A O 1
ATOM 921 N N . GLU A 1 114 ? 17.818 12.978 -22.692 1.00 95.25 114 GLU A N 1
ATOM 922 C CA . GLU A 1 114 ? 16.388 13.080 -22.425 1.00 95.25 114 GLU A CA 1
ATOM 923 C C . GLU A 1 114 ? 15.879 11.850 -21.676 1.00 95.25 114 GLU A C 1
ATOM 925 O O . GLU A 1 114 ? 16.271 10.710 -21.953 1.00 95.25 114 GLU A O 1
ATOM 930 N N . PHE A 1 115 ? 14.969 12.095 -20.733 1.00 93.69 115 PHE A N 1
ATOM 931 C CA . PHE A 1 115 ? 14.309 11.037 -19.987 1.00 93.69 115 PHE A CA 1
ATOM 932 C C . PHE A 1 115 ? 13.404 10.213 -20.907 1.00 93.69 115 PHE A C 1
ATOM 934 O O . PHE A 1 115 ? 12.562 10.749 -21.625 1.00 93.69 115 PHE A O 1
ATOM 941 N N . SER A 1 116 ? 13.529 8.891 -20.832 1.00 95.06 116 SER A N 1
ATOM 942 C CA . SER A 1 116 ? 12.642 7.952 -21.518 1.00 95.06 116 SER A CA 1
ATOM 943 C C . SER A 1 116 ? 12.402 6.708 -20.667 1.00 95.06 116 SER A C 1
ATOM 945 O O . SER A 1 116 ? 13.157 6.402 -19.739 1.00 95.06 116 SER A O 1
ATOM 947 N N . LEU A 1 117 ? 11.329 5.981 -20.976 1.00 95.25 117 LEU A N 1
ATOM 948 C CA . LEU A 1 117 ? 11.020 4.726 -20.301 1.00 95.25 117 LEU A CA 1
ATOM 949 C C . LEU A 1 117 ? 11.684 3.546 -21.021 1.00 95.25 117 LEU A C 1
ATOM 951 O O . LEU A 1 117 ? 11.712 3.538 -22.252 1.00 95.25 117 LEU A O 1
ATOM 955 N N . PRO A 1 118 ? 12.195 2.549 -20.276 1.00 95.25 118 PRO A N 1
ATOM 956 C CA . PRO A 1 118 ? 12.550 1.256 -20.841 1.00 95.25 118 PRO A CA 1
ATOM 957 C C . PRO A 1 118 ? 11.345 0.607 -21.526 1.00 95.25 118 PRO A C 1
ATOM 959 O O . PRO A 1 118 ? 10.205 0.755 -21.069 1.00 95.25 118 PRO A O 1
ATOM 962 N N . ASP A 1 119 ? 11.605 -0.183 -22.565 1.00 93.50 119 ASP A N 1
ATOM 963 C CA . ASP A 1 119 ? 10.573 -1.030 -23.156 1.00 93.50 119 ASP A CA 1
ATOM 964 C C . ASP A 1 119 ? 9.974 -1.945 -22.079 1.00 93.50 119 ASP A C 1
ATOM 966 O O . ASP A 1 119 ? 10.680 -2.471 -21.216 1.00 93.50 119 ASP A O 1
ATOM 970 N N . GLN A 1 120 ? 8.650 -2.114 -22.107 1.00 93.50 120 GLN A N 1
ATOM 971 C CA . GLN A 1 120 ? 7.904 -2.966 -21.170 1.00 93.50 120 GLN A CA 1
ATOM 972 C C . GLN A 1 120 ? 8.041 -2.586 -19.680 1.00 93.50 120 GLN A C 1
ATOM 974 O O . GLN A 1 120 ? 7.693 -3.386 -18.808 1.00 93.50 120 GLN A O 1
ATOM 979 N N . PHE A 1 121 ? 8.469 -1.359 -19.354 1.00 97.00 121 PHE A N 1
ATOM 980 C CA . PHE A 1 121 ? 8.620 -0.895 -17.969 1.00 97.00 121 PHE A CA 1
ATOM 981 C C . PHE A 1 121 ? 7.365 -1.172 -17.120 1.00 97.00 121 PHE A C 1
ATOM 983 O O . PHE A 1 121 ? 6.272 -0.709 -17.458 1.00 97.00 121 PHE A O 1
ATOM 990 N N . GLY A 1 122 ? 7.499 -1.959 -16.047 1.00 96.62 122 GLY A N 1
ATOM 991 C CA . GLY A 1 122 ? 6.399 -2.348 -15.154 1.00 96.62 122 GLY A CA 1
ATOM 992 C C . GLY A 1 122 ? 5.462 -3.454 -15.649 1.00 96.62 122 GLY A C 1
ATOM 993 O O . GLY A 1 122 ? 4.548 -3.833 -14.918 1.00 96.62 122 GLY A O 1
ATOM 994 N N . GLU A 1 123 ? 5.642 -4.005 -16.853 1.00 97.31 123 GLU A N 1
ATOM 995 C CA . GLU A 1 123 ? 4.730 -5.034 -17.379 1.00 97.31 123 GLU A CA 1
ATOM 996 C C . GLU A 1 123 ? 4.794 -6.350 -16.616 1.00 97.31 123 GLU A C 1
ATOM 998 O O . GLU A 1 123 ? 3.749 -6.931 -16.322 1.00 97.31 123 GLU A O 1
ATOM 1003 N N . LEU A 1 124 ? 6.000 -6.828 -16.296 1.00 95.62 124 LEU A N 1
ATOM 1004 C CA . LEU A 1 124 ? 6.165 -8.076 -15.552 1.00 95.62 124 LEU A CA 1
ATOM 1005 C C . LEU A 1 124 ? 5.489 -7.969 -14.186 1.00 95.62 124 LEU A C 1
ATOM 1007 O O . LEU A 1 124 ? 4.693 -8.829 -13.817 1.00 95.62 124 LEU A O 1
ATOM 1011 N N . HIS A 1 125 ? 5.765 -6.885 -13.462 1.00 95.94 125 HIS A N 1
ATOM 1012 C CA . HIS A 1 125 ? 5.172 -6.657 -12.154 1.00 95.94 125 HIS A CA 1
ATOM 1013 C C . HIS A 1 125 ? 3.647 -6.526 -12.232 1.00 95.94 125 HIS A C 1
ATOM 1015 O O . HIS A 1 125 ? 2.943 -7.148 -11.440 1.00 95.94 125 HIS A O 1
ATOM 1021 N N . GLY A 1 126 ? 3.141 -5.778 -13.218 1.00 96.56 126 GLY A N 1
ATOM 1022 C CA . GLY A 1 126 ? 1.711 -5.646 -13.480 1.00 96.56 126 GLY A CA 1
ATOM 1023 C C . GLY A 1 126 ? 1.025 -6.996 -13.681 1.00 96.56 126 GLY A C 1
ATOM 1024 O O . GLY A 1 126 ? 0.044 -7.294 -13.004 1.00 96.56 126 GLY A O 1
ATOM 1025 N N . LYS A 1 127 ? 1.588 -7.849 -14.545 1.00 96.56 127 LYS A N 1
ATOM 1026 C CA . LYS A 1 127 ? 1.072 -9.202 -14.805 1.00 96.56 127 LYS A CA 1
ATOM 1027 C C . LYS A 1 127 ? 1.094 -10.067 -13.547 1.00 96.56 127 LYS A C 1
ATOM 1029 O O . LYS A 1 127 ? 0.081 -10.672 -13.217 1.00 96.56 127 LYS A O 1
ATOM 1034 N N . LEU A 1 128 ? 2.215 -10.100 -12.827 1.00 95.00 128 LEU A N 1
ATOM 1035 C CA . LEU A 1 128 ? 2.351 -10.874 -11.588 1.00 95.00 128 LEU A CA 1
ATOM 1036 C C . LEU A 1 128 ? 1.325 -10.454 -10.527 1.00 95.00 128 LEU A C 1
ATOM 1038 O O . LEU A 1 128 ? 0.695 -11.308 -9.906 1.00 95.00 128 LEU A O 1
ATOM 1042 N N . PHE A 1 129 ? 1.112 -9.149 -10.356 1.00 95.75 129 PHE A N 1
ATOM 1043 C CA . PHE A 1 129 ? 0.119 -8.635 -9.418 1.00 95.75 129 PHE A CA 1
ATOM 1044 C C . PHE A 1 129 ? -1.310 -9.009 -9.829 1.00 95.75 129 PHE A C 1
ATOM 1046 O O . PHE A 1 129 ? -2.083 -9.478 -8.997 1.00 95.75 129 PHE A O 1
ATOM 1053 N N . GLN A 1 130 ? -1.656 -8.877 -11.112 1.00 95.88 130 GLN A N 1
ATOM 1054 C CA . GLN A 1 130 ? -2.969 -9.295 -11.611 1.00 95.88 130 GLN A CA 1
ATOM 1055 C C . GLN A 1 130 ? -3.202 -10.801 -11.428 1.00 95.88 130 GLN A C 1
ATOM 1057 O O . GLN A 1 130 ? -4.277 -11.196 -10.979 1.00 95.88 130 GLN A O 1
ATOM 1062 N N . TYR A 1 131 ? -2.195 -11.639 -11.701 1.00 94.50 131 TYR A N 1
ATOM 1063 C CA . TYR A 1 131 ? -2.279 -13.080 -11.445 1.00 94.50 131 TYR A CA 1
ATOM 1064 C C . TYR A 1 131 ? -2.500 -13.387 -9.966 1.00 94.50 131 TYR A C 1
ATOM 1066 O O . TYR A 1 131 ? -3.328 -14.234 -9.639 1.00 94.50 131 TYR A O 1
ATOM 1074 N N . PHE A 1 132 ? -1.814 -12.675 -9.070 1.00 94.00 132 PHE A N 1
ATOM 1075 C CA . PHE A 1 132 ? -2.044 -12.806 -7.637 1.00 94.00 132 PHE A CA 1
ATOM 1076 C C . PHE A 1 132 ? -3.496 -12.488 -7.267 1.00 94.00 132 PHE A C 1
ATOM 1078 O O . PHE A 1 132 ? -4.139 -13.325 -6.640 1.00 94.00 132 PHE A O 1
ATOM 1085 N N . LEU A 1 133 ? -4.054 -11.362 -7.722 1.00 94.50 133 LEU A N 1
ATOM 1086 C CA . LEU A 1 133 ? -5.449 -11.000 -7.428 1.00 94.50 133 LEU A CA 1
ATOM 1087 C C . LEU A 1 133 ? -6.478 -11.983 -7.999 1.00 94.50 133 LEU A C 1
ATOM 1089 O O . LEU A 1 133 ? -7.553 -12.162 -7.429 1.00 94.50 133 LEU A O 1
ATOM 1093 N N . GLN A 1 134 ? -6.164 -12.620 -9.126 1.00 95.00 134 GLN A N 1
ATOM 1094 C CA . GLN A 1 134 ? -7.037 -13.605 -9.764 1.00 95.00 134 GLN A CA 1
ATOM 1095 C C . GLN A 1 134 ? -6.886 -15.017 -9.181 1.00 95.00 134 GLN A C 1
ATOM 1097 O O . GLN A 1 134 ? -7.720 -15.875 -9.475 1.00 95.00 134 GLN A O 1
ATOM 1102 N N . SER A 1 135 ? -5.854 -15.260 -8.370 1.00 94.56 135 SER A N 1
ATOM 1103 C CA . SER A 1 135 ? -5.570 -16.569 -7.787 1.00 94.56 135 SER A CA 1
ATOM 1104 C C . SER A 1 135 ? -6.607 -16.987 -6.743 1.00 94.56 135 SER A C 1
ATOM 1106 O O . SER A 1 135 ? -7.172 -16.162 -6.018 1.00 94.56 135 SER A O 1
ATOM 1108 N N . ASP A 1 136 ? -6.802 -18.298 -6.603 1.00 95.62 136 ASP A N 1
ATOM 1109 C CA . ASP A 1 136 ? -7.642 -18.842 -5.535 1.00 95.62 136 ASP A CA 1
ATOM 1110 C C . ASP A 1 136 ? -7.064 -18.538 -4.151 1.00 95.62 136 ASP A C 1
ATOM 1112 O O . ASP A 1 136 ? -7.824 -18.310 -3.215 1.00 95.62 136 ASP A O 1
ATOM 1116 N N . LEU A 1 137 ? -5.733 -18.441 -4.031 1.00 93.56 137 LEU A N 1
ATOM 1117 C CA . LEU A 1 137 ? -5.072 -18.049 -2.789 1.00 93.56 137 LEU A CA 1
ATOM 1118 C C . LEU A 1 137 ? -5.545 -16.668 -2.322 1.00 93.56 137 LEU A C 1
ATOM 1120 O O . LEU A 1 137 ? -5.864 -16.500 -1.148 1.00 93.56 137 LEU A O 1
ATOM 1124 N N . TYR A 1 138 ? -5.644 -15.691 -3.228 1.00 94.81 138 TYR A N 1
ATOM 1125 C CA . TYR A 1 138 ? -6.148 -14.367 -2.870 1.00 94.81 138 TYR A CA 1
ATOM 1126 C C . TYR A 1 138 ? -7.612 -14.422 -2.430 1.00 94.81 138 TYR A C 1
ATOM 1128 O O . TYR A 1 138 ? -7.944 -13.933 -1.355 1.00 94.81 138 TYR A O 1
ATOM 1136 N N . ARG A 1 139 ? -8.474 -15.089 -3.209 1.00 94.38 139 ARG A N 1
ATOM 1137 C CA . ARG A 1 139 ? -9.914 -15.211 -2.906 1.00 94.38 139 ARG A CA 1
ATOM 1138 C C . ARG A 1 139 ? -10.201 -15.951 -1.599 1.00 94.38 139 ARG A C 1
ATOM 1140 O O . ARG A 1 139 ? -11.206 -15.673 -0.956 1.00 94.38 139 ARG A O 1
ATOM 1147 N N . GLN A 1 140 ? -9.349 -16.904 -1.225 1.00 95.69 140 GLN A N 1
ATOM 1148 C CA . GLN A 1 140 ? -9.482 -17.666 0.018 1.00 95.69 140 GLN A CA 1
ATOM 1149 C C . GLN A 1 140 ? -9.070 -16.860 1.255 1.00 95.69 140 GLN A C 1
ATOM 1151 O O . GLN A 1 140 ? -9.584 -17.128 2.337 1.00 95.69 140 GLN A O 1
ATOM 1156 N N . ASN A 1 141 ? -8.156 -15.896 1.109 1.00 94.00 141 ASN A N 1
ATOM 1157 C CA . ASN A 1 141 ? -7.588 -15.153 2.238 1.00 94.00 141 ASN A CA 1
ATOM 1158 C C . ASN A 1 141 ? -8.122 -13.719 2.366 1.00 94.00 141 ASN A C 1
ATOM 1160 O O . ASN A 1 141 ? -8.053 -13.154 3.454 1.00 94.00 141 ASN A O 1
ATOM 1164 N N . PHE A 1 142 ? -8.656 -13.127 1.292 1.00 93.56 142 PHE A N 1
ATOM 1165 C CA . PHE A 1 142 ? -9.088 -11.730 1.274 1.00 93.56 142 PHE A CA 1
ATOM 1166 C C . PHE A 1 142 ? -10.469 -11.568 0.648 1.00 93.56 142 PHE A C 1
ATOM 1168 O O . PHE A 1 142 ? -10.743 -12.050 -0.452 1.00 93.56 142 PHE A O 1
ATOM 1175 N N . SER A 1 143 ? -11.327 -10.812 1.336 1.00 91.19 143 SER A N 1
ATOM 1176 C CA . SER A 1 143 ? -12.676 -10.486 0.860 1.00 91.19 143 SER A CA 1
ATOM 1177 C C . SER A 1 143 ? -12.747 -9.176 0.061 1.00 91.19 143 SER A C 1
ATOM 1179 O O . SER A 1 143 ? -13.743 -8.907 -0.612 1.00 91.19 143 SER A O 1
ATOM 1181 N N . LYS A 1 144 ? -11.697 -8.347 0.125 1.00 91.56 144 LYS A N 1
ATOM 1182 C CA . LYS A 1 144 ? -11.639 -7.004 -0.471 1.00 91.56 144 LYS A CA 1
ATOM 1183 C C . LYS A 1 144 ? -10.450 -6.872 -1.407 1.00 91.56 144 LYS A C 1
ATOM 1185 O O . LYS A 1 144 ? -9.392 -7.411 -1.116 1.00 91.56 144 LYS A O 1
ATOM 1190 N N . ALA A 1 145 ? -10.613 -6.075 -2.464 1.00 91.75 145 ALA A N 1
ATOM 1191 C CA . ALA A 1 145 ? -9.513 -5.649 -3.325 1.00 91.75 145 ALA A CA 1
ATOM 1192 C C . ALA A 1 145 ? -8.478 -4.817 -2.540 1.00 91.75 145 ALA A C 1
ATOM 1194 O O . ALA A 1 145 ? -8.842 -4.143 -1.566 1.00 91.75 145 ALA A O 1
ATOM 1195 N N . PRO A 1 146 ? -7.196 -4.829 -2.948 1.00 94.06 146 PRO A N 1
ATOM 1196 C CA . PRO A 1 146 ? -6.172 -4.103 -2.223 1.00 94.06 146 PRO A CA 1
ATOM 1197 C C . PRO A 1 146 ? -6.260 -2.603 -2.513 1.00 94.06 146 PRO A C 1
ATOM 1199 O O . PRO A 1 146 ? -6.559 -2.189 -3.633 1.00 94.06 146 PRO A O 1
ATOM 1202 N N . VAL A 1 147 ? -5.919 -1.785 -1.521 1.00 94.12 147 VAL A N 1
ATOM 1203 C CA . VAL A 1 147 ? -5.749 -0.336 -1.689 1.00 94.12 147 VAL A CA 1
ATOM 1204 C C . VAL A 1 147 ? -4.321 0.031 -1.326 1.00 94.12 147 VAL A C 1
ATOM 1206 O O . VAL A 1 147 ? -3.811 -0.365 -0.278 1.00 94.12 147 VAL A O 1
ATOM 1209 N N . ILE A 1 148 ? -3.679 0.803 -2.200 1.00 92.56 148 ILE A N 1
ATOM 1210 C CA . ILE A 1 148 ? -2.310 1.277 -2.015 1.00 92.56 148 ILE A CA 1
ATOM 1211 C C . ILE A 1 148 ? -2.357 2.789 -1.828 1.00 92.56 148 ILE A C 1
ATOM 1213 O O . ILE A 1 148 ? -2.724 3.529 -2.737 1.00 92.56 148 ILE A O 1
ATOM 1217 N N . CYS A 1 149 ? -1.968 3.245 -0.641 1.00 89.94 149 CYS A N 1
ATOM 1218 C CA . CYS A 1 149 ? -1.908 4.663 -0.313 1.00 89.94 149 CYS A CA 1
ATOM 1219 C C . CYS A 1 149 ? -0.499 5.196 -0.569 1.00 89.94 149 CYS A C 1
ATOM 1221 O O . CYS A 1 149 ? 0.466 4.732 0.044 1.00 89.94 149 CYS A O 1
ATOM 1223 N N . LEU A 1 150 ? -0.389 6.189 -1.449 1.00 87.19 150 LEU A N 1
ATOM 1224 C CA . LEU A 1 150 ? 0.863 6.866 -1.764 1.00 87.19 150 LEU A CA 1
ATOM 1225 C C . LEU A 1 150 ? 0.714 8.359 -1.495 1.00 87.19 150 LEU A C 1
ATOM 1227 O O . LEU A 1 150 ? -0.274 8.976 -1.884 1.00 87.19 150 LEU A O 1
ATOM 1231 N N . SER A 1 151 ? 1.722 8.946 -0.858 1.00 84.62 151 SER A N 1
ATOM 1232 C CA . SER A 1 151 ? 1.854 10.397 -0.810 1.00 84.62 151 SER A CA 1
ATOM 1233 C C . SER A 1 151 ? 2.480 10.870 -2.115 1.00 84.62 151 SER A C 1
ATOM 1235 O O . SER A 1 151 ? 3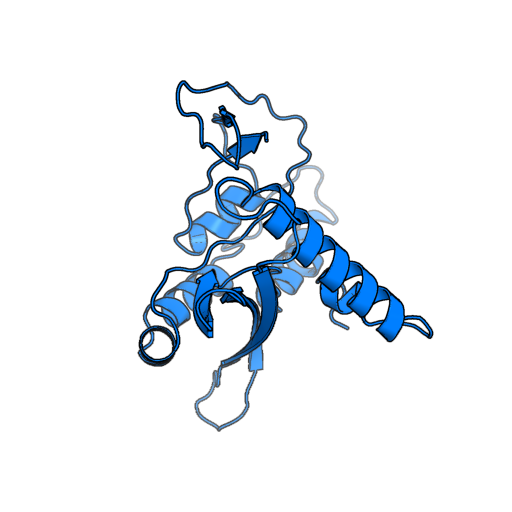.558 10.408 -2.492 1.00 84.62 151 SER A O 1
ATOM 1237 N N . VAL A 1 152 ? 1.817 11.799 -2.795 1.00 77.62 152 VAL A N 1
ATOM 1238 C CA . VAL A 1 152 ? 2.346 12.437 -3.999 1.00 77.62 152 VAL A CA 1
ATOM 1239 C C . VAL A 1 152 ? 2.730 13.876 -3.674 1.00 77.62 152 VAL A C 1
ATOM 1241 O O . VAL A 1 152 ? 1.904 14.676 -3.250 1.00 77.62 152 VAL A O 1
ATOM 1244 N N . ALA A 1 153 ? 4.003 14.207 -3.867 1.00 67.25 153 ALA A N 1
ATOM 1245 C CA . ALA A 1 153 ? 4.480 15.581 -3.932 1.00 67.25 153 ALA A CA 1
ATOM 1246 C C . ALA A 1 153 ? 4.880 15.814 -5.388 1.00 67.25 153 ALA A C 1
ATOM 1248 O O . ALA A 1 153 ? 5.804 15.173 -5.886 1.00 67.25 153 ALA A O 1
ATOM 1249 N N . GLY A 1 154 ? 4.134 16.644 -6.112 1.00 67.69 154 GLY A N 1
ATOM 1250 C CA . GLY A 1 154 ? 4.358 16.841 -7.541 1.00 67.69 154 GLY A CA 1
ATOM 1251 C C . GLY A 1 154 ? 4.214 18.298 -7.942 1.00 67.69 154 GLY A C 1
ATOM 1252 O O . GLY A 1 154 ? 3.3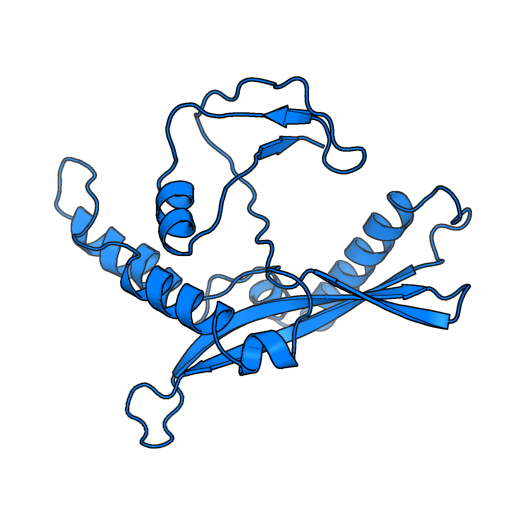93 19.017 -7.387 1.00 67.69 154 GLY A O 1
ATOM 1253 N N . SER A 1 155 ? 4.958 18.704 -8.969 1.00 72.31 155 SER A N 1
ATOM 1254 C CA . SER A 1 155 ? 4.839 19.994 -9.672 1.00 72.31 155 SER A CA 1
ATOM 1255 C C . SER A 1 155 ? 3.588 20.091 -10.559 1.00 72.31 155 SER A C 1
ATOM 1257 O O . SER A 1 155 ? 3.514 20.901 -11.479 1.00 72.31 155 SER A O 1
ATOM 1259 N N . ARG A 1 156 ? 2.623 19.202 -10.330 1.00 82.81 156 ARG A N 1
ATOM 1260 C CA . ARG A 1 156 ? 1.478 18.960 -11.196 1.00 82.81 156 ARG A CA 1
ATOM 1261 C C . ARG A 1 156 ? 0.288 19.774 -10.715 1.00 82.81 156 ARG A C 1
ATOM 1263 O O . ARG A 1 156 ? 0.069 19.913 -9.515 1.00 82.81 156 ARG A O 1
ATOM 1270 N N . THR A 1 157 ? -0.485 20.298 -11.659 1.00 88.62 157 THR A N 1
ATOM 1271 C CA . THR A 1 157 ? -1.728 21.005 -11.353 1.00 88.62 157 THR A CA 1
ATOM 1272 C C . THR A 1 157 ? -2.845 19.996 -11.117 1.00 88.62 157 THR A C 1
ATOM 1274 O O . THR A 1 157 ? -3.126 19.162 -11.978 1.00 88.62 157 THR A O 1
ATOM 1277 N N . TYR A 1 158 ? -3.481 20.101 -9.954 1.00 90.94 158 TYR A N 1
ATOM 1278 C CA . TYR A 1 158 ? -4.647 19.312 -9.577 1.00 90.94 158 TYR A CA 1
ATOM 1279 C C . TYR A 1 158 ? -5.882 20.204 -9.590 1.00 90.94 158 TYR A C 1
ATOM 1281 O O . TYR A 1 158 ? -5.858 21.320 -9.066 1.00 90.94 158 TYR A O 1
ATOM 1289 N N . THR A 1 159 ? -6.970 19.713 -10.168 1.00 93.38 159 THR A N 1
ATOM 1290 C CA . THR A 1 159 ? -8.245 20.429 -10.208 1.00 93.38 159 THR A CA 1
ATOM 1291 C C . THR A 1 159 ? -9.210 19.780 -9.231 1.00 93.38 159 THR A C 1
ATOM 1293 O O . THR A 1 159 ? -9.424 18.570 -9.280 1.00 93.38 159 THR A O 1
ATOM 1296 N N . ARG A 1 160 ? -9.773 20.589 -8.331 1.00 95.38 160 ARG A N 1
ATOM 1297 C CA . ARG A 1 160 ? -10.802 20.158 -7.380 1.00 95.38 160 ARG A CA 1
ATOM 1298 C C . ARG A 1 160 ? -12.026 19.640 -8.135 1.00 95.38 160 ARG A C 1
ATOM 1300 O O . ARG A 1 160 ? -12.460 20.272 -9.096 1.00 95.38 160 ARG A O 1
ATOM 1307 N N . THR A 1 161 ? -12.571 18.521 -7.681 1.00 96.44 161 THR A N 1
ATOM 1308 C CA . THR A 1 161 ? -13.862 17.988 -8.132 1.00 96.44 161 THR A CA 1
ATOM 1309 C C . THR A 1 161 ? -14.962 18.336 -7.124 1.00 96.44 161 THR A C 1
ATOM 1311 O O . THR A 1 161 ? -14.684 18.885 -6.055 1.00 96.44 161 THR A O 1
ATOM 1314 N N . ASP A 1 162 ? -16.209 18.000 -7.449 1.00 96.81 162 ASP A N 1
ATOM 1315 C CA . ASP A 1 162 ? -17.346 18.169 -6.534 1.00 96.81 162 ASP A CA 1
ATOM 1316 C C . ASP A 1 162 ? -17.478 17.024 -5.518 1.00 96.81 162 ASP A C 1
ATOM 1318 O O . ASP A 1 162 ? -18.304 17.096 -4.610 1.00 96.81 162 ASP A O 1
ATOM 1322 N N . ASN A 1 163 ? -16.684 15.957 -5.659 1.00 97.12 163 ASN A N 1
ATOM 1323 C CA . ASN A 1 163 ? -16.743 14.825 -4.749 1.00 97.12 163 ASN A CA 1
ATOM 1324 C C . ASN A 1 163 ? -15.925 15.098 -3.475 1.00 97.12 163 ASN A C 1
ATOM 1326 O O . ASN A 1 163 ? -14.751 15.470 -3.528 1.00 97.12 163 ASN A O 1
ATOM 1330 N N . GLU A 1 164 ? -16.542 14.860 -2.320 1.00 96.94 164 GLU A N 1
ATOM 1331 C CA . GLU A 1 164 ? -15.936 15.050 -1.004 1.00 96.94 164 GLU A CA 1
ATOM 1332 C C . GLU A 1 164 ? -16.193 13.817 -0.137 1.00 96.94 164 GLU A C 1
ATOM 1334 O O . GLU A 1 164 ? -17.333 13.424 0.118 1.00 96.94 164 GLU A O 1
ATOM 1339 N N . HIS A 1 165 ? -15.114 13.169 0.297 1.00 95.81 165 HIS A N 1
ATOM 1340 C CA . HIS A 1 165 ? -15.175 11.998 1.157 1.00 95.81 165 HIS A CA 1
ATOM 1341 C C . HIS A 1 165 ? -15.088 12.431 2.627 1.00 95.81 165 HIS A C 1
ATOM 1343 O O . HIS A 1 165 ? -14.149 13.142 2.986 1.00 95.81 165 HIS A O 1
ATOM 1349 N N . PRO A 1 166 ? -15.951 11.923 3.527 1.00 92.56 166 PRO A N 1
ATOM 1350 C CA . PRO A 1 166 ? -16.057 12.410 4.909 1.00 92.56 166 PRO A CA 1
ATOM 1351 C C . PRO A 1 166 ? -14.770 12.294 5.742 1.00 92.56 166 PRO A C 1
ATOM 1353 O O . PRO A 1 166 ? -14.640 12.954 6.765 1.00 92.56 166 PRO A O 1
ATOM 1356 N N . ILE A 1 167 ? -13.834 11.435 5.327 1.00 92.75 167 ILE A N 1
ATOM 1357 C CA . ILE A 1 167 ? -12.559 11.193 6.025 1.00 92.75 167 ILE A CA 1
ATOM 1358 C C . ILE A 1 167 ? -11.331 11.546 5.173 1.00 92.75 167 ILE A C 1
ATOM 1360 O O . ILE A 1 167 ? -10.275 11.844 5.720 1.00 92.75 167 ILE A O 1
ATOM 1364 N N . LEU A 1 168 ? -11.445 11.477 3.842 1.00 93.50 168 LEU A N 1
ATOM 1365 C CA . LEU A 1 168 ? -10.305 11.696 2.937 1.00 93.50 168 LEU A CA 1
ATOM 1366 C C . LEU A 1 168 ? -10.295 13.132 2.396 1.00 93.50 168 LEU A C 1
ATOM 1368 O O . LEU A 1 168 ? -9.321 13.524 1.767 1.00 93.50 168 LEU A O 1
ATOM 1372 N N . GLY A 1 169 ? -11.361 13.897 2.652 1.00 95.19 169 GLY A N 1
ATOM 1373 C CA . GLY A 1 169 ? -11.538 15.260 2.183 1.00 95.19 169 GLY A CA 1
ATOM 1374 C C . GLY A 1 169 ? -11.925 15.327 0.711 1.00 95.19 169 GLY A C 1
ATOM 1375 O O . GLY A 1 169 ? -12.576 14.430 0.164 1.00 95.19 169 GLY A O 1
ATOM 1376 N N . VAL A 1 170 ? -11.542 16.426 0.076 1.00 96.81 170 VAL A N 1
ATOM 1377 C CA . VAL A 1 170 ? -11.939 16.763 -1.292 1.00 96.81 170 VAL A CA 1
ATOM 1378 C C . VAL A 1 170 ? -11.167 15.907 -2.294 1.00 96.81 170 VAL A C 1
ATOM 1380 O O . VAL A 1 170 ? -9.946 15.760 -2.188 1.00 96.81 170 VAL A O 1
ATOM 1383 N N . GLU A 1 171 ? -11.869 15.377 -3.294 1.00 96.88 171 GLU A N 1
ATOM 1384 C CA . GLU A 1 171 ? -11.248 14.681 -4.417 1.00 96.88 171 GLU A CA 1
ATOM 1385 C C . GLU A 1 171 ? -10.744 15.665 -5.476 1.00 96.88 171 GLU A C 1
ATOM 1387 O O . GLU A 1 171 ? -11.410 16.638 -5.848 1.00 96.88 171 GLU A O 1
ATOM 1392 N N . TYR A 1 172 ? -9.569 15.359 -6.009 1.00 94.06 172 TYR A N 1
ATOM 1393 C CA . TYR A 1 172 ? -8.922 16.088 -7.082 1.00 94.06 172 TYR A CA 1
ATOM 1394 C C . TYR A 1 172 ? -8.689 15.178 -8.283 1.00 94.06 172 TYR A C 1
ATOM 1396 O O . TYR A 1 172 ? -8.485 13.971 -8.156 1.00 94.06 172 TYR A O 1
ATOM 1404 N N . GLN A 1 173 ? -8.641 15.791 -9.459 1.00 92.44 173 GLN A N 1
ATOM 1405 C CA . GLN A 1 173 ? -8.251 15.137 -10.699 1.00 92.44 173 GLN A CA 1
ATOM 1406 C C . GLN A 1 173 ? -7.007 15.789 -11.293 1.00 92.44 173 GLN A C 1
ATOM 1408 O O . GLN A 1 173 ? -6.757 16.986 -11.120 1.00 92.44 173 GLN A O 1
ATOM 1413 N N . GLN A 1 174 ? -6.243 14.987 -12.028 1.00 87.44 174 GLN A N 1
ATOM 1414 C CA . GLN A 1 174 ? -5.107 15.435 -12.814 1.00 87.44 174 GLN A CA 1
ATOM 1415 C C . GLN A 1 174 ? -5.324 15.062 -14.289 1.00 87.44 174 GLN A C 1
ATOM 1417 O O . GLN A 1 174 ? -5.801 13.969 -14.578 1.00 87.44 174 GLN A O 1
ATOM 1422 N N . GLY A 1 175 ? -4.931 15.946 -15.216 1.00 82.00 175 GLY A N 1
ATOM 1423 C CA . GLY A 1 175 ? -4.960 15.664 -16.656 1.00 82.00 175 GLY A CA 1
ATOM 1424 C C . GLY A 1 175 ? -3.996 14.550 -17.090 1.00 82.00 175 GLY A C 1
ATOM 1425 O O . GLY A 1 175 ? -4.422 13.491 -17.538 1.00 82.00 175 GLY A O 1
ATOM 1426 N N . GLU A 1 176 ? -2.684 14.766 -16.970 1.00 83.00 176 GLU A N 1
ATOM 1427 C CA . GLU A 1 176 ? -1.686 13.772 -17.390 1.00 83.00 176 GLU A CA 1
ATOM 1428 C C . GLU A 1 176 ? -1.345 12.792 -16.268 1.00 83.00 176 GLU A C 1
ATOM 1430 O O . GLU A 1 176 ? -1.089 13.212 -15.146 1.00 83.00 176 GLU A O 1
ATOM 1435 N N . ARG A 1 177 ? -1.230 11.491 -16.556 1.00 84.12 177 ARG A N 1
ATOM 1436 C CA . ARG A 1 177 ? -0.799 10.486 -15.563 1.00 84.12 177 ARG A CA 1
ATOM 1437 C C . ARG A 1 177 ? 0.692 10.596 -15.247 1.00 84.12 177 ARG A C 1
ATOM 1439 O O . ARG A 1 177 ? 1.513 10.829 -16.139 1.00 84.12 177 ARG A O 1
ATOM 1446 N N . SER A 1 178 ? 1.069 10.443 -13.980 1.00 88.31 178 SER A N 1
ATOM 1447 C CA . SER A 1 178 ? 2.480 10.398 -13.580 1.00 88.31 178 SER A CA 1
ATOM 1448 C C . SER A 1 178 ? 3.106 9.070 -13.975 1.00 88.31 178 SER A C 1
ATOM 1450 O O . SER A 1 178 ? 2.403 8.121 -14.319 1.00 88.31 178 SER A O 1
ATOM 1452 N N . LEU A 1 179 ? 4.437 8.989 -13.922 1.00 89.81 179 LEU A N 1
ATOM 1453 C CA . LEU A 1 179 ? 5.127 7.716 -14.118 1.00 89.81 179 LEU A CA 1
ATOM 1454 C C . LEU A 1 179 ? 4.613 6.656 -13.136 1.00 89.81 179 LEU A C 1
ATOM 1456 O O . LEU A 1 179 ? 4.365 5.518 -13.523 1.00 89.81 179 LEU A O 1
ATOM 1460 N N . THR A 1 180 ? 4.409 7.052 -11.880 1.00 89.94 180 THR A N 1
ATOM 1461 C CA . THR A 1 180 ? 3.854 6.188 -10.841 1.00 89.94 180 THR A CA 1
ATOM 1462 C C . THR A 1 180 ? 2.445 5.729 -11.212 1.00 89.94 180 THR A C 1
ATOM 1464 O O . THR A 1 180 ? 2.183 4.530 -11.198 1.00 89.94 180 THR A O 1
ATOM 1467 N N . ASP A 1 181 ? 1.565 6.636 -11.641 1.00 91.19 181 ASP A N 1
ATOM 1468 C CA . ASP A 1 181 ? 0.189 6.278 -12.021 1.00 91.19 181 ASP A CA 1
ATOM 1469 C C . ASP A 1 181 ? 0.162 5.319 -13.214 1.00 91.19 181 ASP A C 1
ATOM 1471 O O . ASP A 1 181 ? -0.585 4.344 -13.217 1.00 91.19 181 ASP A O 1
ATOM 1475 N N . GLN A 1 182 ? 1.003 5.558 -14.224 1.00 92.44 182 GLN A N 1
ATOM 1476 C CA . GLN A 1 182 ? 1.132 4.671 -15.383 1.00 92.44 182 GLN A CA 1
ATOM 1477 C C . GLN A 1 182 ? 1.656 3.289 -14.980 1.00 92.44 182 GLN A C 1
ATOM 1479 O O . GLN A 1 182 ? 1.179 2.277 -15.492 1.00 92.44 182 GLN A O 1
ATOM 1484 N N . TYR A 1 183 ? 2.604 3.236 -14.045 1.00 95.12 183 TYR A N 1
ATOM 1485 C CA . TYR A 1 183 ? 3.160 1.988 -13.535 1.00 95.12 183 TYR A CA 1
ATOM 1486 C C . TYR A 1 183 ? 2.111 1.168 -12.770 1.00 95.12 183 TYR A C 1
ATOM 1488 O O . TYR A 1 183 ? 1.917 -0.010 -13.065 1.00 95.12 183 TYR A O 1
ATOM 1496 N N . PHE A 1 184 ? 1.386 1.785 -11.831 1.00 94.44 184 PHE A N 1
ATOM 1497 C CA . PHE A 1 184 ? 0.323 1.106 -11.080 1.00 94.44 184 PHE A CA 1
ATOM 1498 C C . PHE A 1 184 ? -0.901 0.784 -11.953 1.00 94.44 184 PHE A C 1
ATOM 1500 O O . PHE A 1 184 ? -1.546 -0.236 -11.729 1.00 94.44 184 PHE A O 1
ATOM 1507 N N . ALA A 1 185 ? -1.171 1.542 -13.020 1.00 95.12 185 ALA A N 1
ATOM 1508 C CA . ALA A 1 185 ? -2.208 1.181 -13.989 1.00 95.12 185 ALA A CA 1
ATOM 1509 C C . ALA A 1 185 ? -1.935 -0.175 -14.667 1.00 95.12 185 ALA A C 1
ATOM 1511 O O . ALA A 1 185 ? -2.874 -0.915 -14.955 1.00 95.12 185 ALA A O 1
ATOM 1512 N N . LYS A 1 186 ? -0.663 -0.570 -14.853 1.00 96.38 186 LYS A N 1
ATOM 1513 C CA . LYS A 1 186 ? -0.312 -1.913 -15.362 1.00 96.38 186 LYS A CA 1
ATOM 1514 C C . LYS A 1 186 ? -0.694 -3.039 -14.401 1.00 96.38 186 LYS A C 1
ATOM 1516 O O . LYS A 1 186 ? -0.792 -4.187 -14.821 1.00 96.38 186 LYS A O 1
ATOM 1521 N N . MET A 1 187 ? -0.936 -2.732 -13.130 1.00 95.62 187 MET A N 1
ATOM 1522 C CA . MET A 1 187 ? -1.464 -3.672 -12.137 1.00 95.62 187 MET A CA 1
ATOM 1523 C C . MET A 1 187 ? -2.995 -3.781 -12.176 1.00 95.62 187 MET A C 1
ATOM 1525 O O . MET A 1 187 ? -3.560 -4.554 -11.410 1.00 95.62 187 MET A O 1
ATOM 1529 N N . GLY A 1 188 ? -3.668 -3.018 -13.045 1.00 94.69 188 GLY A N 1
ATOM 1530 C CA . GLY A 1 188 ? -5.128 -2.912 -13.070 1.00 94.69 188 GLY A CA 1
ATOM 1531 C C . GLY A 1 188 ? -5.692 -1.980 -11.994 1.00 94.69 188 GLY A C 1
ATOM 1532 O O . GLY A 1 188 ? -6.867 -2.084 -11.663 1.00 94.69 188 GLY A O 1
ATOM 1533 N N . LEU A 1 189 ? -4.863 -1.099 -11.423 1.00 94.31 189 LEU A N 1
ATOM 1534 C CA . LEU A 1 189 ? -5.280 -0.153 -10.389 1.00 94.31 189 LEU A CA 1
ATOM 1535 C C . LEU A 1 189 ? -5.672 1.196 -10.994 1.00 94.31 189 LEU A C 1
ATOM 1537 O O . LEU A 1 189 ? -5.044 1.684 -11.936 1.00 94.31 189 LEU A O 1
ATOM 1541 N N . GLU A 1 190 ? -6.676 1.823 -10.390 1.00 93.06 190 GLU A N 1
ATOM 1542 C CA . GLU A 1 190 ? -7.102 3.183 -10.704 1.00 93.06 190 GLU A CA 1
ATOM 1543 C C . GLU A 1 190 ? -6.681 4.135 -9.588 1.00 93.06 190 GLU A C 1
ATOM 1545 O O . GLU A 1 190 ? -6.816 3.834 -8.400 1.00 93.06 190 GLU A O 1
ATOM 1550 N N . VAL A 1 191 ? -6.148 5.291 -9.978 1.00 92.44 191 VAL A N 1
ATOM 1551 C CA . VAL A 1 191 ? -5.706 6.320 -9.038 1.00 92.44 191 VAL A CA 1
ATOM 1552 C C . VAL A 1 191 ? -6.836 7.302 -8.756 1.00 92.44 191 VAL A C 1
ATOM 1554 O O . VAL A 1 191 ? -7.549 7.728 -9.664 1.00 92.44 191 VAL A O 1
ATOM 1557 N N . ARG A 1 192 ? -6.965 7.688 -7.487 1.00 94.00 192 ARG A N 1
ATOM 1558 C CA . ARG A 1 192 ? -7.814 8.787 -7.024 1.00 94.00 192 ARG A CA 1
ATOM 1559 C C . ARG A 1 192 ? -7.001 9.658 -6.080 1.00 94.00 192 ARG A C 1
ATOM 1561 O O . ARG A 1 192 ? -6.260 9.127 -5.251 1.00 94.00 192 ARG A O 1
ATOM 1568 N N . TYR A 1 193 ? -7.130 10.973 -6.202 1.00 93.69 193 TYR A N 1
ATOM 1569 C CA . TYR A 1 193 ? -6.357 11.922 -5.405 1.00 93.69 193 TYR A CA 1
ATOM 1570 C C . TYR A 1 193 ? -7.267 12.600 -4.397 1.00 93.69 193 TYR A C 1
ATOM 1572 O O . TYR A 1 193 ? -8.313 13.128 -4.758 1.00 93.69 193 TYR A O 1
ATOM 1580 N N . PHE A 1 194 ? -6.848 12.608 -3.139 1.00 94.62 194 PHE A N 1
ATOM 1581 C CA . PHE A 1 194 ? -7.607 13.198 -2.048 1.00 94.62 194 PHE A CA 1
ATOM 1582 C C . PHE A 1 194 ? -6.716 14.114 -1.224 1.00 94.62 194 PHE A C 1
ATOM 1584 O O . PHE A 1 194 ? -5.538 13.811 -1.011 1.00 94.62 194 PHE A O 1
ATOM 1591 N N . MET A 1 195 ? -7.294 15.215 -0.751 1.00 91.31 195 MET A N 1
ATOM 1592 C CA . MET A 1 195 ? -6.660 16.111 0.207 1.00 91.31 195 MET A CA 1
ATOM 1593 C C . MET A 1 195 ? -7.564 16.228 1.447 1.00 91.31 195 MET A C 1
ATOM 1595 O O . MET A 1 195 ? -8.647 16.811 1.320 1.00 91.31 195 MET A O 1
ATOM 1599 N N . PRO A 1 196 ? -7.154 15.640 2.592 1.00 84.19 196 PRO A N 1
ATOM 1600 C CA . PRO A 1 196 ? -7.922 15.650 3.837 1.00 84.19 196 PRO A CA 1
ATOM 1601 C C . PRO A 1 196 ? -7.902 17.000 4.554 1.00 84.19 196 PRO A C 1
ATOM 1603 O O . PRO A 1 196 ? -6.979 17.808 4.297 1.00 84.19 196 PRO A O 1
#